Protein AF-A0A517TF29-F1 (afdb_monomer_lite)

Organism: NCBI:txid2528027

Foldseek 3Di:
DPDPLVVVVVDDDDDDDDDDDDDDDDDDDDDDDDDDDDDDDDDDDDDDDDDDDDDDDDDDDDDDDDDDDDDDDDDPDDDDDDDPPDDDPDPDDDLCPVLVVCVVVLVLVVSVVSLVVQCVVPVQALVSLLVSLVSCVSSVVLVSNLVSLVSSCVNPVQDLVSLLSNLVSCVVVVNLVVSLVSLVSSCVRYLALVSLCSNLVSCVVVVVLVSNLVSLVSSCPVVVVPLVSLLSNLVSCLSVVVLVSNLVSLVVSCVVPVPPADLVSLLSNLVSCSVVVVLVSNLVSLVVSCVVPVPDDLSSLLSNLSSCVSVVNLVRSLVSLVVSCVVVVPDPSSVVSPVVSVVVVVVVCVVVVDDDPDDDDDPDDDD

Sequence (367 aa):
MRQILISDLQSAPCVAVCVVIVSIFGGINNTAAQEHHHVTTAPQTRTSAQRAGRSDWSLRSTPAFHTGHQHHAHNPQQRMAEQPQSTTPHTVNDPFLLVERFISEGQRPQAVSQLNMIAKQHAKSAEIQNKCGQFYLSVGANQPGMKSLMRAISLEPSNAQYAADLAGAYVRQGKTDSAIMVLEHAVERCRAPQLYASLGRLHEQSAQWSRAVDAYKWALTTDSDNQRMRLRLAECHYHLQQYDEAVQLYSQVAGEHGDWLSLGEYVRFSDACLRTGELKMAERALNTLAEISPVTIREIEVLRAITAYKRGFDSRAERIATSALSRWEDDKELLQVISLIHGADSELREEEGILPASYQDNFSDKE

pLDDT: mean 72.04, std 28.7, range [22.06, 97.94]

Radius of gyration: 32.09 Å; chains: 1; bounding box: 8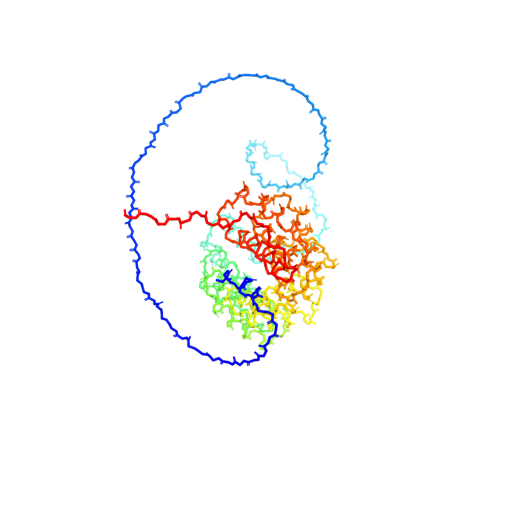7×73×86 Å

Structure (mmCIF, N/CA/C/O backbone):
data_AF-A0A517TF29-F1
#
_entry.id   AF-A0A517TF29-F1
#
loop_
_atom_site.group_PDB
_atom_site.id
_atom_site.type_symbol
_atom_site.label_atom_id
_atom_site.label_alt_id
_atom_site.label_comp_id
_atom_site.label_asym_id
_atom_site.label_entity_id
_atom_site.label_seq_id
_atom_site.pdbx_PDB_ins_code
_atom_site.Cartn_x
_atom_site.Cartn_y
_atom_site.Cartn_z
_atom_site.occupancy
_atom_site.B_iso_or_equiv
_atom_site.auth_seq_id
_atom_site.auth_comp_id
_atom_site.auth_asym_id
_atom_site.auth_atom_id
_atom_site.pdbx_PDB_model_num
ATOM 1 N N . MET A 1 1 ? -6.554 15.599 11.694 1.00 30.91 1 MET A N 1
ATOM 2 C CA . MET A 1 1 ? -7.285 14.323 11.497 1.00 30.91 1 MET A CA 1
ATOM 3 C C . MET A 1 1 ? -7.516 13.505 12.787 1.00 30.91 1 MET A C 1
ATOM 5 O O . MET A 1 1 ? -7.994 12.391 12.667 1.00 30.91 1 MET A O 1
ATOM 9 N N . ARG A 1 2 ? -7.229 13.989 14.014 1.00 28.88 2 ARG A N 1
ATOM 10 C CA . ARG A 1 2 ? -7.324 13.158 15.246 1.00 28.88 2 ARG A CA 1
ATOM 11 C C . ARG A 1 2 ? -8.594 13.346 16.108 1.00 28.88 2 ARG A C 1
ATOM 13 O O . ARG A 1 2 ? -8.721 12.679 17.119 1.00 28.88 2 ARG A O 1
ATOM 20 N N . GLN A 1 3 ? -9.531 14.221 15.736 1.00 29.98 3 GLN A N 1
ATOM 21 C CA . GLN A 1 3 ? -10.518 14.770 16.689 1.00 29.98 3 GLN A CA 1
ATOM 22 C C . GLN A 1 3 ? -11.929 14.134 16.653 1.00 29.98 3 GLN A C 1
ATOM 24 O O . GLN A 1 3 ? -12.811 14.609 17.354 1.00 29.98 3 GLN A O 1
ATOM 29 N N . ILE A 1 4 ? -12.162 13.092 15.840 1.00 38.72 4 ILE A N 1
ATOM 30 C CA . ILE A 1 4 ? -13.531 12.646 15.481 1.00 38.72 4 ILE A CA 1
ATOM 31 C C . ILE A 1 4 ? -14.043 11.441 16.301 1.00 38.72 4 ILE A C 1
ATOM 33 O O . ILE A 1 4 ? -15.230 11.365 16.578 1.00 38.72 4 ILE A O 1
ATOM 37 N N . LEU A 1 5 ? -13.183 10.528 16.782 1.00 45.81 5 LEU A N 1
ATOM 38 C CA . LEU A 1 5 ? -13.652 9.338 17.536 1.00 45.81 5 LEU A CA 1
ATOM 39 C C . LEU A 1 5 ? -14.426 9.654 18.822 1.00 45.81 5 LEU A C 1
ATOM 41 O O . LEU A 1 5 ? -15.126 8.779 19.332 1.00 45.81 5 LEU A O 1
ATOM 45 N N . ILE A 1 6 ? -14.260 10.867 19.354 1.00 42.97 6 ILE A N 1
ATOM 46 C CA . ILE A 1 6 ? -14.853 11.289 20.623 1.00 42.97 6 ILE A CA 1
ATOM 47 C C . ILE A 1 6 ? -15.941 12.361 20.434 1.00 42.97 6 ILE A C 1
ATOM 49 O O . ILE A 1 6 ? -16.791 12.502 21.305 1.00 42.97 6 ILE A O 1
ATOM 53 N N . SER A 1 7 ? -16.028 13.040 19.279 1.00 42.44 7 SER A N 1
ATOM 54 C CA . SER A 1 7 ? -17.255 13.786 18.942 1.00 42.44 7 SER A CA 1
ATOM 55 C C . SER A 1 7 ? -18.432 12.829 18.742 1.00 42.44 7 SER A C 1
ATOM 57 O O . SER A 1 7 ? -19.526 13.081 19.239 1.00 42.44 7 SER A O 1
ATOM 59 N N . ASP A 1 8 ? -18.174 11.672 18.125 1.00 43.97 8 ASP A N 1
ATOM 60 C CA . ASP A 1 8 ? -19.173 10.621 17.892 1.00 43.97 8 ASP A CA 1
ATOM 61 C C . ASP A 1 8 ? -19.602 9.896 19.191 1.00 43.97 8 ASP A C 1
ATOM 63 O O . ASP A 1 8 ? -20.495 9.051 19.164 1.00 43.97 8 ASP A O 1
ATOM 67 N N . LEU A 1 9 ? -18.982 10.205 20.342 1.00 44.00 9 LEU A N 1
ATOM 68 C CA . LEU A 1 9 ? -19.400 9.708 21.661 1.00 44.00 9 LEU A CA 1
ATOM 69 C C . LEU A 1 9 ? -20.535 10.542 22.289 1.00 44.00 9 LEU A C 1
ATOM 71 O O . LEU A 1 9 ? -21.129 10.083 23.258 1.00 44.00 9 LEU A O 1
ATOM 75 N N . GLN A 1 10 ? -20.865 11.721 21.743 1.00 37.03 10 GLN A N 1
ATOM 76 C CA . GLN A 1 10 ? -21.957 12.577 22.240 1.00 37.03 10 GLN A CA 1
ATOM 77 C C . GLN A 1 10 ? -23.277 12.438 21.455 1.00 37.03 10 GLN A C 1
ATOM 79 O O . GLN A 1 10 ? -24.277 13.040 21.835 1.00 37.03 10 GLN A O 1
ATOM 84 N N . SER A 1 11 ? -23.312 11.662 20.366 1.00 33.22 11 SER A N 1
ATOM 85 C CA . SER A 1 11 ? -24.468 11.581 19.459 1.00 33.22 11 SER A CA 1
ATOM 86 C C . SER A 1 11 ? -25.105 10.186 19.411 1.00 33.22 11 SER A C 1
ATOM 88 O O . SER A 1 11 ? -24.825 9.388 18.515 1.00 33.22 11 SER A O 1
ATOM 90 N N . ALA A 1 12 ? -26.013 9.921 20.351 1.00 29.27 12 ALA A N 1
ATOM 91 C CA . ALA A 1 12 ? -27.050 8.893 20.218 1.00 29.27 12 ALA A CA 1
ATOM 92 C C . ALA A 1 12 ? -28.231 9.420 19.351 1.00 29.27 12 ALA A C 1
ATOM 94 O O . ALA A 1 12 ? -28.355 10.631 19.152 1.00 29.27 12 ALA A O 1
ATOM 95 N N . PRO A 1 13 ? -29.064 8.552 18.744 1.00 40.47 13 PRO A N 1
ATOM 96 C CA . PRO A 1 13 ? -29.664 8.863 17.444 1.00 40.47 13 PRO A CA 1
ATOM 97 C C . PRO A 1 13 ? -30.981 9.652 17.512 1.00 40.47 13 PRO A C 1
ATOM 99 O O . PRO A 1 13 ? -32.010 9.107 17.903 1.00 40.47 13 PRO A O 1
ATOM 102 N N . CYS A 1 14 ? -30.985 10.880 16.981 1.00 25.14 14 CYS A N 1
ATOM 103 C CA . CYS A 1 14 ? -32.211 11.625 16.672 1.00 25.14 14 CYS A CA 1
ATOM 104 C C . CYS A 1 14 ? -32.063 12.531 15.431 1.00 25.14 14 CYS A C 1
ATOM 106 O O . CYS A 1 14 ? -31.553 13.638 15.534 1.00 25.14 14 CYS A O 1
ATOM 108 N N . VAL A 1 15 ? -32.625 12.066 14.304 1.00 26.67 15 VAL A N 1
ATOM 109 C CA . VAL A 1 15 ? -33.127 12.843 13.141 1.00 26.67 15 VAL A CA 1
ATOM 110 C C . VAL A 1 15 ? -32.115 13.687 12.326 1.00 26.67 15 VAL A C 1
ATOM 112 O O . VAL A 1 15 ? -31.209 14.337 12.825 1.00 26.67 15 VAL A O 1
ATOM 115 N N . ALA A 1 16 ? -32.289 13.672 11.002 1.00 28.33 16 ALA A N 1
ATOM 116 C CA . ALA A 1 16 ? -31.461 14.396 10.034 1.00 28.33 16 ALA A CA 1
ATOM 117 C C . ALA A 1 16 ? -31.667 15.927 10.043 1.00 28.33 16 ALA A C 1
ATOM 119 O O . ALA A 1 16 ? -32.769 16.384 10.335 1.00 28.33 16 ALA A O 1
ATOM 120 N N . VAL A 1 17 ? -30.661 16.690 9.576 1.00 23.92 17 VAL A N 1
ATOM 121 C CA . VAL A 1 17 ? -30.729 17.658 8.442 1.00 23.92 17 VAL A CA 1
ATOM 122 C C . VAL A 1 17 ? -29.392 18.425 8.286 1.00 23.92 17 VAL A C 1
ATOM 124 O O . VAL A 1 17 ? -28.584 18.512 9.204 1.00 23.92 17 VAL A O 1
ATOM 127 N N . CYS A 1 18 ? -29.125 18.908 7.069 1.00 23.31 18 CYS A N 1
ATOM 128 C CA . CYS A 1 18 ? -27.893 19.559 6.598 1.00 23.31 18 CYS A CA 1
ATOM 129 C C . CYS A 1 18 ? -27.621 20.980 7.164 1.00 23.31 18 CYS A C 1
ATOM 131 O O . CYS A 1 18 ? -28.558 21.645 7.588 1.00 23.31 18 CYS A O 1
ATOM 133 N N . VAL A 1 19 ? -26.382 21.499 6.998 1.00 24.84 19 VAL A N 1
ATOM 134 C CA . VAL A 1 19 ? -26.013 22.712 6.192 1.00 24.84 19 VAL A CA 1
ATOM 135 C C . VAL A 1 19 ? -24.655 23.350 6.609 1.00 24.84 19 VAL A C 1
ATOM 137 O O . VAL A 1 19 ? -24.529 23.884 7.698 1.00 24.84 19 VAL A O 1
ATOM 140 N N . VAL A 1 20 ? -23.681 23.307 5.677 1.00 24.25 20 VAL A N 1
ATOM 141 C CA . VAL A 1 20 ? -22.732 24.347 5.155 1.00 24.25 20 VAL A CA 1
ATOM 142 C C . VAL A 1 20 ? -22.013 25.384 6.073 1.00 24.25 20 VAL A C 1
ATOM 144 O O . VAL A 1 20 ? -22.575 25.912 7.019 1.00 24.25 20 VAL A O 1
ATOM 147 N N . ILE A 1 21 ? -20.815 25.799 5.592 1.00 24.36 21 ILE A N 1
ATOM 148 C CA . ILE A 1 21 ? -19.990 27.031 5.813 1.00 24.36 21 ILE A CA 1
ATOM 149 C C . ILE A 1 21 ? -18.651 26.704 6.525 1.00 24.36 21 ILE A C 1
ATOM 151 O O . ILE A 1 21 ? -18.676 26.265 7.663 1.00 24.36 21 ILE A O 1
ATOM 155 N N . VAL A 1 22 ? -17.435 26.725 5.939 1.00 24.42 22 VAL A N 1
ATOM 156 C CA . VAL A 1 22 ? -16.695 27.559 4.940 1.00 24.42 22 VAL A CA 1
ATOM 157 C C . VAL A 1 22 ? -15.756 28.606 5.583 1.00 24.42 22 VAL A C 1
ATOM 159 O O . VAL A 1 22 ? -16.220 29.619 6.092 1.00 24.42 22 VAL A O 1
ATOM 162 N N . SER A 1 23 ? -14.437 28.393 5.392 1.00 23.78 23 SER A N 1
ATOM 163 C CA . SER A 1 23 ? -13.298 29.336 5.580 1.00 23.78 23 SER A CA 1
ATOM 164 C C . SER A 1 23 ? -13.023 29.796 7.036 1.00 23.78 23 SER A C 1
ATOM 166 O O . SER A 1 23 ? -13.901 29.742 7.875 1.00 23.78 23 SER A O 1
ATOM 168 N N . ILE A 1 24 ? -11.837 30.223 7.493 1.00 24.48 24 ILE A N 1
ATOM 169 C CA . ILE A 1 24 ? -10.722 31.008 6.932 1.00 24.48 24 ILE A CA 1
ATOM 170 C C . ILE A 1 24 ? -9.461 30.697 7.779 1.00 24.48 24 ILE A C 1
ATOM 172 O O . ILE A 1 24 ? -9.547 30.754 9.000 1.00 24.48 24 ILE A O 1
ATOM 176 N N . PHE A 1 25 ? -8.304 30.425 7.162 1.00 27.53 25 PHE A N 1
ATOM 177 C CA . PHE A 1 25 ? -7.036 31.172 7.342 1.00 27.53 25 PHE A CA 1
ATOM 178 C C . PHE A 1 25 ? -5.870 30.447 6.664 1.00 27.53 25 PHE A C 1
ATOM 180 O O . PHE A 1 25 ? -5.672 29.246 6.822 1.00 27.53 25 PHE A O 1
ATOM 187 N N . GLY A 1 26 ? -5.058 31.210 5.940 1.00 22.06 26 GLY A N 1
ATOM 188 C CA . GLY A 1 26 ? -3.726 30.794 5.524 1.00 22.06 26 GLY A CA 1
ATOM 189 C C . GLY A 1 26 ? -2.728 31.908 5.811 1.00 22.06 26 GLY A C 1
ATOM 190 O O . GLY A 1 26 ? -3.125 33.066 5.935 1.00 22.06 26 GLY A O 1
ATOM 191 N N . GLY A 1 27 ? -1.440 31.563 5.847 1.00 22.70 27 GLY A N 1
ATOM 192 C CA . GLY A 1 27 ? -0.372 32.530 5.599 1.00 22.70 27 GLY A CA 1
ATOM 193 C C . GLY A 1 27 ? 0.759 32.624 6.629 1.00 22.70 27 GLY A C 1
ATOM 194 O O . GLY A 1 27 ? 0.554 33.054 7.754 1.00 22.70 27 GLY A O 1
ATOM 195 N N . ILE A 1 28 ? 1.972 32.414 6.099 1.00 29.72 28 ILE A N 1
ATOM 196 C CA . ILE A 1 28 ? 3.185 33.225 6.340 1.00 29.72 28 ILE A CA 1
ATOM 197 C C . ILE A 1 28 ? 4.159 32.783 7.465 1.00 29.72 28 ILE A C 1
ATOM 199 O O . ILE A 1 28 ? 4.058 33.148 8.626 1.00 29.72 28 ILE A O 1
ATOM 203 N N . ASN A 1 29 ? 5.197 32.084 6.988 1.00 24.95 29 ASN A N 1
ATOM 204 C CA . ASN A 1 29 ? 6.645 32.280 7.194 1.00 24.95 29 ASN A CA 1
ATOM 205 C C . ASN A 1 29 ? 7.342 32.207 8.577 1.00 24.95 29 ASN A C 1
ATOM 207 O O . ASN A 1 29 ? 7.402 33.171 9.323 1.00 24.95 29 ASN A O 1
ATOM 211 N N . ASN A 1 30 ? 8.113 31.122 8.722 1.00 24.39 30 ASN A N 1
ATOM 212 C CA . ASN A 1 30 ? 9.587 31.060 8.587 1.00 24.39 30 ASN A CA 1
ATOM 213 C C . ASN A 1 30 ? 10.560 31.773 9.573 1.00 24.39 30 ASN A C 1
ATOM 215 O O . ASN A 1 30 ? 10.612 32.992 9.685 1.00 24.39 30 ASN A O 1
ATOM 219 N N . THR A 1 31 ? 11.536 30.954 10.001 1.00 26.39 31 THR A N 1
ATOM 220 C CA . THR A 1 31 ? 12.971 31.222 10.291 1.00 26.39 31 THR A CA 1
ATOM 221 C C . THR A 1 31 ? 13.480 31.849 11.605 1.00 26.39 31 THR A C 1
ATOM 223 O O . THR A 1 31 ? 13.168 32.977 11.955 1.00 26.39 31 THR A O 1
ATOM 226 N N . ALA A 1 32 ? 14.485 31.128 12.139 1.00 23.84 32 ALA A N 1
ATOM 227 C CA . ALA A 1 32 ? 15.693 31.564 12.861 1.00 23.84 32 ALA A CA 1
ATOM 228 C C . ALA A 1 32 ? 15.650 31.826 14.384 1.00 23.84 32 ALA A C 1
ATOM 230 O O . ALA A 1 32 ? 15.265 32.896 14.836 1.00 23.84 32 ALA A O 1
ATOM 231 N N . ALA A 1 33 ? 16.268 30.902 15.136 1.00 26.05 33 ALA A N 1
ATOM 232 C CA . ALA A 1 33 ? 17.374 31.204 16.058 1.00 26.05 33 ALA A CA 1
ATOM 233 C C . ALA A 1 33 ? 18.198 29.925 16.342 1.00 26.05 33 ALA A C 1
ATOM 235 O O . ALA A 1 33 ? 17.635 28.876 16.648 1.00 26.05 33 ALA A O 1
ATOM 236 N N . GLN A 1 34 ? 19.527 30.005 16.225 1.00 24.12 34 GLN A N 1
ATOM 237 C CA . GLN A 1 34 ? 20.471 29.053 16.831 1.00 24.12 34 GLN A CA 1
ATOM 238 C C . GLN A 1 34 ? 20.971 29.661 18.142 1.00 24.12 34 GLN A C 1
ATOM 240 O O . GLN A 1 34 ? 21.119 30.878 18.185 1.00 24.12 34 GLN A O 1
ATOM 245 N N . GLU A 1 35 ? 21.390 28.851 19.121 1.00 25.23 35 GLU A N 1
ATOM 246 C CA . GLU A 1 35 ? 22.498 29.275 19.989 1.00 25.23 35 GLU A CA 1
ATOM 247 C C . GLU A 1 35 ? 23.294 28.118 20.615 1.00 25.23 35 GLU A C 1
ATOM 249 O O . GLU A 1 35 ? 22.898 26.952 20.575 1.00 25.23 35 GLU A O 1
ATOM 254 N N . HIS A 1 36 ? 24.486 28.472 21.100 1.00 25.16 36 HIS A N 1
ATOM 255 C CA . HIS A 1 36 ? 25.594 27.621 21.551 1.00 25.16 36 HIS A CA 1
ATOM 256 C C . HIS A 1 36 ? 25.863 27.892 23.052 1.00 25.16 36 HIS A C 1
ATOM 258 O O . HIS A 1 36 ? 25.452 28.925 23.561 1.00 25.16 36 HIS A O 1
ATOM 264 N N . HIS A 1 37 ? 26.567 27.077 23.846 1.00 24.88 37 HIS A N 1
ATOM 265 C CA . HIS A 1 37 ? 27.388 25.872 23.630 1.00 24.88 37 HIS A CA 1
ATOM 266 C C . HIS A 1 37 ? 27.398 25.053 24.951 1.00 24.88 37 HIS A C 1
ATOM 268 O O . HIS A 1 37 ? 26.981 25.576 25.978 1.00 24.88 37 HIS A O 1
ATOM 274 N N . HIS A 1 38 ? 27.946 23.827 24.978 1.00 25.75 38 HIS A N 1
ATOM 275 C CA . HIS A 1 38 ? 29.197 23.514 25.713 1.00 25.75 38 HIS A CA 1
ATOM 276 C C . HIS A 1 38 ? 29.522 22.010 25.775 1.00 25.75 38 HIS A C 1
ATOM 278 O O . HIS A 1 38 ? 28.650 21.156 25.888 1.00 25.75 38 HIS A O 1
ATOM 284 N N . VAL A 1 39 ? 30.823 21.711 25.713 1.00 24.33 39 VAL A N 1
ATOM 285 C CA . VAL A 1 39 ? 31.426 20.381 25.880 1.00 24.33 39 VAL A CA 1
ATOM 286 C C . VAL A 1 39 ? 32.232 20.377 27.178 1.00 24.33 39 VAL A C 1
ATOM 288 O O . VAL A 1 39 ? 33.031 21.288 27.387 1.00 24.33 39 VAL A O 1
ATOM 291 N N . THR A 1 40 ? 32.108 19.323 27.984 1.00 25.11 40 THR A N 1
ATOM 292 C CA . THR A 1 40 ? 33.065 18.984 29.053 1.00 25.11 40 THR A CA 1
ATOM 293 C C . THR A 1 40 ? 33.278 17.471 29.140 1.00 25.11 40 THR A C 1
ATOM 295 O O . THR A 1 40 ? 32.424 16.671 28.763 1.00 25.11 40 THR A O 1
ATOM 298 N N . THR A 1 41 ? 34.483 17.083 29.555 1.00 24.73 41 THR A N 1
ATOM 299 C CA . THR A 1 41 ? 35.074 15.749 29.365 1.00 24.73 41 THR A CA 1
ATOM 300 C C . THR A 1 41 ? 34.959 14.823 30.584 1.00 24.73 41 THR A C 1
ATOM 302 O O . THR A 1 41 ? 34.823 15.282 31.714 1.00 24.73 41 THR A O 1
ATOM 305 N N . ALA A 1 42 ? 35.087 13.511 30.346 1.00 23.92 42 ALA A N 1
ATOM 306 C CA . ALA A 1 42 ? 35.144 12.450 31.366 1.00 23.92 42 ALA A CA 1
ATOM 307 C C . ALA A 1 42 ? 36.412 12.507 32.259 1.00 23.92 42 ALA A C 1
ATOM 309 O O . ALA A 1 42 ? 37.320 13.300 31.994 1.00 23.92 42 ALA A O 1
ATOM 310 N N . PRO A 1 43 ? 36.526 11.621 33.274 1.00 32.34 43 PRO A N 1
ATOM 311 C CA . PRO A 1 43 ? 37.380 10.439 33.057 1.00 32.34 43 PRO A CA 1
ATOM 312 C C . PRO A 1 43 ? 36.868 9.102 33.660 1.00 32.34 43 PRO A C 1
ATOM 314 O O . PRO A 1 43 ? 35.800 9.013 34.253 1.00 32.34 43 PRO A O 1
ATOM 317 N N . GLN A 1 44 ? 37.646 8.035 33.430 1.00 25.73 44 GLN A N 1
ATOM 318 C CA . GLN A 1 44 ? 37.333 6.609 33.654 1.00 25.73 44 GLN A CA 1
ATOM 319 C C . GLN A 1 44 ? 37.737 6.066 35.044 1.00 25.73 44 GLN A C 1
ATOM 321 O O . GLN A 1 44 ? 38.614 6.643 35.679 1.00 25.73 44 GLN A O 1
ATOM 326 N N . THR A 1 45 ? 37.218 4.879 35.423 1.00 24.62 45 THR A N 1
ATOM 327 C CA . THR A 1 45 ? 37.908 3.659 35.972 1.00 24.62 45 THR A CA 1
ATOM 328 C C . THR A 1 45 ? 36.910 2.764 36.752 1.00 24.62 45 THR A C 1
ATOM 330 O O . THR A 1 45 ? 35.911 3.280 37.230 1.00 24.62 45 THR A O 1
ATOM 333 N N . ARG A 1 46 ? 37.079 1.446 36.990 1.00 24.00 46 ARG A N 1
ATOM 334 C CA . ARG A 1 46 ? 37.642 0.291 36.231 1.00 24.00 46 ARG A CA 1
ATOM 335 C C . ARG A 1 46 ? 37.285 -1.007 37.013 1.00 24.00 46 ARG A C 1
ATOM 337 O O . ARG A 1 46 ? 37.421 -0.981 38.229 1.00 24.00 46 ARG A O 1
ATOM 344 N N . THR A 1 47 ? 37.018 -2.143 36.337 1.00 24.73 47 THR A N 1
ATOM 345 C CA . THR A 1 47 ? 37.086 -3.552 36.871 1.00 24.73 47 THR A CA 1
ATOM 346 C C . THR A 1 47 ? 36.124 -3.962 38.025 1.00 24.73 47 THR A C 1
ATOM 348 O O . THR A 1 47 ? 35.711 -3.115 38.796 1.00 24.73 47 THR A O 1
ATOM 351 N N . SER A 1 48 ? 35.691 -5.224 38.238 1.00 24.17 48 SER A N 1
ATOM 352 C CA . SER A 1 48 ? 35.938 -6.547 37.599 1.00 24.17 48 SER A CA 1
ATOM 353 C C . SER A 1 48 ? 34.943 -7.636 38.090 1.00 24.17 48 SER A C 1
ATOM 355 O O . SER A 1 48 ? 34.432 -7.497 39.193 1.00 24.17 48 SER A O 1
ATOM 357 N N . ALA A 1 49 ? 34.857 -8.775 37.364 1.00 24.98 49 ALA A N 1
ATOM 358 C CA . ALA A 1 49 ? 34.507 -10.141 37.848 1.00 24.98 49 ALA A CA 1
ATOM 359 C C . ALA A 1 49 ? 33.046 -10.450 38.305 1.00 24.98 49 ALA A C 1
ATOM 361 O O . ALA A 1 49 ? 32.376 -9.586 38.843 1.00 24.98 49 ALA A O 1
ATOM 362 N N . GLN A 1 50 ? 32.493 -11.679 38.215 1.00 25.38 50 GLN A N 1
ATOM 363 C CA . GLN A 1 50 ? 32.677 -12.853 37.320 1.00 25.38 50 GLN A CA 1
ATOM 364 C C . GLN A 1 50 ? 31.548 -13.894 37.603 1.00 25.38 50 GLN A C 1
ATOM 366 O O . GLN A 1 50 ? 31.043 -13.915 38.720 1.00 25.38 50 GLN A O 1
ATOM 371 N N . ARG A 1 51 ? 31.281 -14.839 36.671 1.00 24.42 51 ARG A N 1
ATOM 372 C CA . ARG A 1 51 ? 30.400 -16.047 36.797 1.00 24.42 51 ARG A CA 1
ATOM 373 C C . ARG A 1 51 ? 28.875 -15.800 36.881 1.00 24.42 51 ARG A C 1
ATOM 375 O O . ARG A 1 51 ? 28.453 -14.762 37.358 1.00 24.42 51 ARG A O 1
ATOM 382 N N . ALA A 1 52 ? 27.987 -16.743 36.535 1.00 24.62 52 ALA A N 1
ATOM 383 C CA . ALA A 1 52 ? 27.995 -17.858 35.563 1.00 24.62 52 ALA A CA 1
ATOM 384 C C . ALA A 1 52 ? 26.569 -18.463 35.505 1.00 24.62 52 ALA A C 1
ATOM 386 O O . ALA A 1 52 ? 25.933 -18.586 36.546 1.00 24.62 52 ALA A O 1
ATOM 387 N N . GLY A 1 53 ? 26.091 -18.917 34.341 1.00 24.64 53 GLY A N 1
ATOM 388 C CA . GLY A 1 53 ? 24.811 -19.639 34.229 1.00 24.64 53 GLY A CA 1
ATOM 389 C C . GLY A 1 53 ? 24.408 -19.858 32.771 1.00 24.64 53 GLY A C 1
ATOM 390 O O . GLY A 1 53 ? 24.312 -18.897 32.019 1.00 24.64 53 GLY A O 1
ATOM 391 N N . ARG A 1 54 ? 24.250 -21.118 32.350 1.00 24.92 54 ARG A N 1
ATOM 392 C CA . ARG A 1 54 ? 24.002 -21.509 30.949 1.00 24.92 54 ARG A CA 1
ATOM 393 C C . ARG A 1 54 ? 22.519 -21.776 30.697 1.00 24.92 54 ARG A C 1
ATOM 395 O O . ARG A 1 54 ? 21.908 -22.460 31.511 1.00 24.92 54 ARG A O 1
ATOM 402 N N . SER A 1 55 ? 22.068 -21.487 29.481 1.00 27.17 55 SER A N 1
ATOM 403 C CA . SER A 1 55 ? 21.453 -22.512 28.624 1.00 27.17 55 SER A CA 1
ATOM 404 C C . SER A 1 55 ? 21.526 -22.093 27.152 1.00 27.17 55 SER A C 1
ATOM 406 O O . SER A 1 55 ? 21.145 -20.985 26.789 1.00 27.17 55 SER A O 1
ATOM 408 N N . ASP A 1 56 ? 22.055 -22.983 26.309 1.00 24.88 56 ASP A N 1
ATOM 409 C CA . ASP A 1 56 ? 21.959 -22.881 24.850 1.00 24.88 56 ASP A CA 1
ATOM 410 C C . ASP A 1 56 ? 20.496 -23.011 24.389 1.00 24.88 56 ASP A C 1
ATOM 412 O O . ASP A 1 56 ? 19.704 -23.666 25.063 1.00 24.88 56 ASP A O 1
ATOM 416 N N . TRP A 1 57 ? 20.179 -22.510 23.190 1.00 26.30 57 TRP A N 1
ATOM 417 C CA . TRP A 1 57 ? 19.703 -23.376 22.098 1.00 26.30 57 TRP A CA 1
ATOM 418 C C . TRP A 1 57 ? 19.940 -22.726 20.720 1.00 26.30 57 TRP A C 1
ATOM 420 O O . TRP A 1 57 ? 19.767 -21.531 20.497 1.00 26.30 57 TRP A O 1
ATOM 430 N N . SER A 1 58 ? 20.393 -23.574 19.806 1.00 26.25 58 SER A N 1
ATOM 431 C CA . SER A 1 58 ? 20.883 -23.354 18.442 1.00 26.25 58 SER A CA 1
ATOM 432 C C . SER A 1 58 ? 19.915 -22.659 17.458 1.00 26.25 58 SER A C 1
ATOM 434 O O . SER A 1 58 ? 18.769 -23.074 17.328 1.00 26.25 58 SER A O 1
ATOM 436 N N . LEU A 1 59 ? 20.396 -21.645 16.720 1.00 25.98 59 LEU A N 1
ATOM 437 C CA . LEU A 1 59 ? 20.792 -21.649 15.283 1.00 25.98 59 LEU A CA 1
ATOM 438 C C . LEU A 1 59 ? 19.688 -21.498 14.209 1.00 25.98 59 LEU A C 1
ATOM 440 O O . LEU A 1 59 ? 18.939 -22.436 13.950 1.00 25.98 59 LEU A O 1
ATOM 444 N N . ARG A 1 60 ? 19.767 -20.385 13.453 1.00 25.31 60 ARG A N 1
ATOM 445 C CA . ARG A 1 60 ? 19.682 -20.253 11.968 1.00 25.31 60 ARG A CA 1
ATOM 446 C C . ARG A 1 60 ? 19.782 -18.757 11.598 1.00 25.31 60 ARG A C 1
ATOM 448 O O . ARG A 1 60 ? 18.858 -17.995 11.825 1.00 25.31 60 ARG A O 1
ATOM 455 N N . SER A 1 61 ? 20.974 -18.245 11.285 1.00 24.98 61 SER A N 1
ATOM 456 C CA . SER A 1 61 ? 21.597 -18.225 9.944 1.00 24.98 61 SER A CA 1
ATOM 457 C C . SER A 1 61 ? 21.082 -17.107 9.018 1.00 24.98 61 SER A C 1
ATOM 459 O O . SER A 1 61 ? 20.270 -17.348 8.127 1.00 24.98 61 SER A O 1
ATOM 461 N N . THR A 1 62 ? 21.641 -15.904 9.174 1.00 26.12 62 THR A N 1
ATOM 462 C CA . THR A 1 62 ? 21.648 -14.840 8.156 1.00 26.12 62 THR A CA 1
ATOM 463 C C . THR A 1 62 ? 23.081 -14.651 7.633 1.00 26.12 62 THR A C 1
ATOM 465 O O . THR A 1 62 ? 23.993 -14.449 8.436 1.00 26.12 62 THR A O 1
ATOM 468 N N . PRO A 1 63 ? 23.336 -14.713 6.313 1.00 27.36 63 PRO A N 1
ATOM 469 C CA . PRO A 1 63 ? 24.634 -14.351 5.757 1.00 27.36 63 PRO A CA 1
ATOM 470 C C . PRO A 1 63 ? 24.664 -12.849 5.450 1.00 27.36 63 PRO A C 1
ATOM 472 O O . PRO A 1 63 ? 24.163 -12.395 4.422 1.00 27.36 63 PRO A O 1
ATOM 475 N N . ALA A 1 64 ? 25.264 -12.067 6.346 1.00 27.05 64 ALA A N 1
ATOM 476 C CA . ALA A 1 64 ? 25.667 -10.703 6.026 1.00 27.05 64 ALA A CA 1
ATOM 477 C C . ALA A 1 64 ? 26.916 -10.722 5.128 1.00 27.05 64 ALA A C 1
ATOM 479 O O . ALA A 1 64 ? 27.841 -11.504 5.353 1.00 27.05 64 ALA A O 1
ATOM 480 N N . PHE A 1 65 ? 26.961 -9.825 4.141 1.00 26.81 65 PHE A N 1
ATOM 481 C CA . PHE A 1 65 ? 28.157 -9.544 3.345 1.00 26.81 65 PHE A CA 1
ATOM 482 C C . PHE A 1 65 ? 29.356 -9.267 4.258 1.00 26.81 65 PHE A C 1
ATOM 484 O O . PHE A 1 65 ? 29.296 -8.325 5.046 1.00 26.81 65 PHE A O 1
ATOM 491 N N . HIS A 1 66 ? 30.458 -10.005 4.103 1.00 27.64 66 HIS A N 1
ATOM 492 C CA . HIS A 1 66 ? 31.775 -9.581 4.581 1.00 27.64 66 HIS A CA 1
ATOM 493 C C . HIS A 1 66 ? 32.836 -9.813 3.504 1.00 27.64 66 HIS A C 1
ATOM 495 O O . HIS A 1 66 ? 33.136 -10.935 3.102 1.00 27.64 66 HIS A O 1
ATOM 501 N N . THR A 1 67 ? 33.406 -8.703 3.048 1.00 30.36 67 THR A N 1
ATOM 502 C CA . THR A 1 67 ? 34.624 -8.635 2.243 1.00 30.36 67 THR A CA 1
ATOM 503 C C . THR A 1 67 ? 35.812 -9.209 3.011 1.00 30.36 67 THR A C 1
ATOM 505 O O . THR A 1 67 ? 36.070 -8.789 4.138 1.00 30.36 67 THR A O 1
ATOM 508 N N . GLY A 1 68 ? 36.579 -10.095 2.376 1.00 24.36 68 GLY A N 1
ATOM 509 C CA . GLY A 1 68 ? 37.810 -10.658 2.931 1.00 24.36 68 GLY A CA 1
ATOM 510 C C . GLY A 1 68 ? 38.931 -10.680 1.898 1.00 24.36 68 GLY A C 1
ATOM 511 O O . GLY A 1 68 ? 39.181 -11.709 1.280 1.00 24.36 68 GLY A O 1
ATOM 512 N N . HIS A 1 69 ? 39.618 -9.551 1.707 1.00 30.19 69 HIS A N 1
ATOM 513 C CA . HIS A 1 69 ? 40.901 -9.552 1.003 1.00 30.19 69 HIS A CA 1
ATOM 514 C C . HIS A 1 69 ? 41.951 -10.263 1.865 1.00 30.19 69 HIS A C 1
ATOM 516 O O . HIS A 1 69 ? 42.295 -9.768 2.937 1.00 30.19 69 HIS A O 1
ATOM 522 N N . GLN A 1 70 ? 42.535 -11.353 1.364 1.00 27.89 70 GLN A N 1
ATOM 523 C CA . GLN A 1 70 ? 43.870 -11.780 1.783 1.00 27.89 70 GLN A CA 1
ATOM 524 C C . GLN A 1 70 ? 44.731 -12.116 0.567 1.00 27.89 70 GLN A C 1
ATOM 526 O O . GLN A 1 70 ? 44.331 -12.855 -0.330 1.00 27.89 70 GLN A O 1
ATOM 531 N N . HIS A 1 71 ? 45.925 -11.529 0.545 1.00 29.41 71 HIS A N 1
ATOM 532 C CA . HIS A 1 71 ? 46.943 -11.794 -0.458 1.00 29.41 71 HIS A CA 1
ATOM 533 C C . HIS A 1 71 ? 47.674 -13.098 -0.133 1.00 29.41 71 HIS A C 1
ATOM 535 O O . HIS A 1 71 ? 48.354 -13.175 0.886 1.00 29.41 71 HIS A O 1
ATOM 541 N N . HIS A 1 72 ? 47.664 -14.051 -1.062 1.00 30.00 72 HIS A N 1
ATOM 542 C CA . HIS A 1 72 ? 48.757 -15.010 -1.202 1.00 30.00 72 HIS A CA 1
ATOM 543 C C . HIS A 1 72 ? 49.193 -15.063 -2.666 1.00 30.00 72 HIS A C 1
ATOM 545 O O . HIS A 1 72 ? 48.372 -15.147 -3.576 1.00 30.00 72 HIS A O 1
ATOM 551 N N . ALA A 1 73 ? 50.501 -14.948 -2.884 1.00 25.00 73 ALA A N 1
ATOM 552 C CA . ALA A 1 73 ? 51.120 -14.906 -4.201 1.00 25.00 73 ALA A CA 1
ATOM 553 C C . ALA A 1 73 ? 51.955 -16.172 -4.453 1.00 25.00 73 ALA A C 1
ATOM 555 O O . ALA A 1 73 ? 52.448 -16.776 -3.505 1.00 25.00 73 ALA A O 1
ATOM 556 N N . HIS A 1 74 ? 52.189 -16.459 -5.739 1.00 27.48 74 HIS A N 1
ATOM 557 C CA . HIS A 1 74 ? 53.037 -17.526 -6.300 1.00 27.48 74 HIS A CA 1
ATOM 558 C C . HIS A 1 74 ? 52.504 -18.968 -6.209 1.00 27.48 74 HIS A C 1
ATOM 560 O O . HIS A 1 74 ? 52.624 -19.624 -5.183 1.00 27.48 74 HIS A O 1
ATOM 566 N N . ASN A 1 75 ? 52.093 -19.523 -7.360 1.00 25.38 75 ASN A N 1
ATOM 567 C CA . ASN A 1 75 ? 53.005 -20.350 -8.172 1.00 25.38 75 ASN A CA 1
ATOM 568 C C . ASN A 1 75 ? 52.459 -20.554 -9.616 1.00 25.38 75 ASN A C 1
ATOM 570 O O . ASN A 1 75 ? 51.372 -21.110 -9.760 1.00 25.38 75 ASN A O 1
ATOM 574 N N . PRO A 1 76 ? 53.151 -20.131 -10.698 1.00 33.16 76 PRO A N 1
ATOM 575 C CA . PRO A 1 76 ? 52.614 -20.178 -12.064 1.00 33.16 76 PRO A CA 1
ATOM 576 C C . PRO A 1 76 ? 53.139 -21.358 -12.914 1.00 33.16 76 PRO A C 1
ATOM 578 O O . PRO A 1 76 ? 53.468 -21.172 -14.085 1.00 33.16 76 PRO A O 1
ATOM 581 N N . GLN A 1 77 ? 53.225 -22.576 -12.365 1.00 31.27 77 GLN A N 1
ATOM 582 C CA . GLN A 1 77 ? 53.583 -23.780 -13.138 1.00 31.27 77 GLN A CA 1
ATOM 583 C C . GLN A 1 77 ? 52.792 -25.030 -12.723 1.00 31.27 77 GLN A C 1
ATOM 585 O O . GLN A 1 77 ? 53.312 -25.910 -12.047 1.00 31.27 77 GLN A O 1
ATOM 590 N N . GLN A 1 78 ? 51.555 -25.146 -13.211 1.00 33.78 78 GLN A N 1
ATOM 591 C CA . GLN A 1 78 ? 50.915 -26.439 -13.486 1.00 33.78 78 GLN A CA 1
ATOM 592 C C . GLN A 1 78 ? 49.789 -26.248 -14.514 1.00 33.78 78 GLN A C 1
ATOM 594 O O . GLN A 1 78 ? 48.667 -25.869 -14.193 1.00 33.78 78 GLN A O 1
ATOM 599 N N . ARG A 1 79 ? 50.110 -26.491 -15.790 1.00 37.75 79 ARG A N 1
ATOM 600 C CA . ARG A 1 79 ? 49.114 -26.795 -16.824 1.00 37.75 79 ARG A CA 1
ATOM 601 C C . ARG A 1 79 ? 49.007 -28.311 -16.916 1.00 37.75 79 ARG A C 1
ATOM 603 O O . ARG A 1 79 ? 49.990 -28.927 -17.313 1.00 37.75 79 ARG A O 1
ATOM 610 N N . MET A 1 80 ? 47.827 -28.883 -16.703 1.00 27.02 80 MET A N 1
ATOM 611 C CA . MET A 1 80 ? 47.364 -29.990 -17.543 1.00 27.02 80 MET A CA 1
ATOM 612 C C . MET A 1 80 ? 45.844 -30.136 -17.491 1.00 27.02 80 MET A C 1
ATOM 614 O O . MET A 1 80 ? 45.201 -29.733 -16.530 1.00 27.02 80 MET A O 1
ATOM 618 N N . ALA A 1 81 ? 45.293 -30.601 -18.606 1.00 36.09 81 ALA A N 1
ATOM 619 C CA . ALA A 1 81 ? 43.883 -30.523 -18.943 1.00 36.09 81 ALA A CA 1
ATOM 620 C C . ALA A 1 81 ? 42.969 -31.392 -18.066 1.00 36.09 81 ALA A C 1
ATOM 622 O O . ALA A 1 81 ? 43.150 -32.603 -18.003 1.00 36.09 81 ALA A O 1
ATOM 623 N N . GLU A 1 82 ? 41.885 -30.788 -17.581 1.00 32.84 82 GLU A N 1
ATOM 624 C CA . GLU A 1 82 ? 40.606 -31.472 -17.391 1.00 32.84 82 GLU A CA 1
ATOM 625 C C . GLU A 1 82 ? 39.550 -30.747 -18.238 1.00 32.84 82 GLU A C 1
ATOM 627 O O . GLU A 1 82 ? 39.481 -29.515 -18.257 1.00 32.84 82 GLU A O 1
ATOM 632 N N . GLN A 1 83 ? 38.777 -31.504 -19.020 1.00 29.69 83 GLN A N 1
ATOM 633 C CA . GLN A 1 83 ? 37.718 -30.954 -19.867 1.00 29.69 83 GLN A CA 1
ATOM 634 C C . GLN A 1 83 ? 36.445 -30.727 -19.038 1.00 29.69 83 GLN A C 1
ATOM 636 O O . GLN A 1 83 ? 36.007 -31.661 -18.367 1.00 29.69 83 GLN A O 1
ATOM 641 N N . PRO A 1 84 ? 35.761 -29.575 -19.154 1.00 33.28 84 PRO A N 1
ATOM 642 C CA . PRO A 1 84 ? 34.393 -29.457 -18.671 1.00 33.28 84 PRO A CA 1
ATOM 643 C C . PRO A 1 84 ? 33.441 -30.133 -19.670 1.00 33.28 84 PRO A C 1
ATOM 645 O O . PRO A 1 84 ? 33.032 -29.534 -20.667 1.00 33.28 84 PRO A O 1
ATOM 648 N N . GLN A 1 85 ? 33.081 -31.393 -19.415 1.00 28.09 85 GLN A N 1
ATOM 649 C CA . GLN A 1 85 ? 31.982 -32.036 -20.135 1.00 28.09 85 GLN A CA 1
ATOM 650 C C . GLN A 1 85 ? 30.623 -31.515 -19.639 1.00 28.09 85 GLN A C 1
ATOM 652 O O . GLN A 1 85 ? 30.252 -31.679 -18.481 1.00 28.09 85 GLN A O 1
ATOM 657 N N . SER A 1 86 ? 29.870 -30.935 -20.576 1.00 34.28 86 SER A N 1
ATOM 658 C CA . SER A 1 86 ? 28.400 -30.898 -20.623 1.00 34.28 86 SER A CA 1
ATOM 659 C C . SER A 1 86 ? 27.616 -30.468 -19.368 1.00 34.28 86 SER A C 1
ATOM 661 O O . SER A 1 86 ? 26.994 -31.298 -18.708 1.00 34.28 86 SER A O 1
ATOM 663 N N . THR A 1 87 ? 27.432 -29.155 -19.199 1.00 34.12 87 THR A N 1
ATOM 664 C CA . THR A 1 87 ? 26.158 -28.583 -18.718 1.00 34.12 87 THR A CA 1
ATOM 665 C C . THR A 1 87 ? 25.753 -27.366 -19.570 1.00 34.12 87 THR A C 1
ATOM 667 O O . THR A 1 87 ? 26.444 -26.357 -19.609 1.00 34.12 87 THR A O 1
ATOM 670 N N . THR A 1 88 ? 24.637 -27.502 -20.302 1.00 32.59 88 THR A N 1
ATOM 671 C CA . THR A 1 88 ? 23.800 -26.447 -20.937 1.00 32.59 88 THR A CA 1
ATOM 672 C C . THR A 1 88 ? 24.479 -25.180 -21.523 1.00 32.59 88 THR A C 1
ATOM 674 O O . THR A 1 88 ? 24.782 -24.242 -20.781 1.00 32.59 88 THR A O 1
ATOM 677 N N . PRO A 1 89 ? 24.600 -25.044 -22.861 1.00 38.06 89 PRO A N 1
ATOM 678 C CA . PRO A 1 89 ? 25.183 -23.859 -23.498 1.00 38.06 89 PRO A CA 1
ATOM 679 C C . PRO A 1 89 ? 24.180 -22.693 -23.645 1.00 38.06 89 PRO A C 1
ATOM 681 O O . PRO A 1 89 ? 23.552 -22.534 -24.690 1.00 38.06 89 PRO A O 1
ATOM 684 N N . HIS A 1 90 ? 24.075 -21.827 -22.629 1.00 42.84 90 HIS A N 1
ATOM 685 C CA . HIS A 1 90 ? 23.300 -20.569 -22.712 1.00 42.84 90 HIS A CA 1
ATOM 686 C C . HIS A 1 90 ? 24.068 -19.290 -22.314 1.00 42.84 90 HIS A C 1
ATOM 688 O O . HIS A 1 90 ? 23.509 -18.200 -22.365 1.00 42.84 90 HIS A O 1
ATOM 694 N N . THR A 1 91 ? 25.358 -19.378 -21.976 1.00 45.75 91 THR A N 1
ATOM 695 C CA . THR A 1 91 ? 26.122 -18.301 -21.304 1.00 45.75 91 THR A CA 1
ATOM 696 C C . THR A 1 91 ? 27.200 -17.606 -22.154 1.00 45.75 91 THR A C 1
ATOM 698 O O . THR A 1 91 ? 28.063 -16.928 -21.608 1.00 45.75 91 THR A O 1
ATOM 701 N N . VAL A 1 92 ? 27.181 -17.745 -23.487 1.00 46.06 92 VAL A N 1
ATOM 702 C CA . VAL A 1 92 ? 28.293 -17.280 -24.357 1.00 46.06 92 VAL A CA 1
ATOM 703 C C . VAL A 1 92 ? 27.994 -15.978 -25.124 1.00 46.06 92 VAL A C 1
ATOM 705 O O . VAL A 1 92 ? 28.898 -15.426 -25.741 1.00 46.06 92 VAL A O 1
ATOM 708 N N . ASN A 1 93 ? 26.759 -15.458 -25.109 1.00 65.75 93 ASN A N 1
ATOM 709 C CA . ASN A 1 93 ? 26.399 -14.312 -25.963 1.00 65.75 93 ASN A CA 1
ATOM 710 C C . ASN A 1 93 ? 25.359 -13.344 -25.358 1.00 65.75 93 ASN A C 1
ATOM 712 O O . ASN A 1 93 ? 24.512 -12.820 -26.080 1.00 65.75 93 ASN A O 1
ATOM 716 N N . ASP A 1 94 ? 25.410 -13.103 -24.043 1.00 81.44 94 ASP A N 1
ATOM 717 C CA . ASP A 1 94 ? 24.666 -11.986 -23.443 1.00 81.44 94 ASP A CA 1
ATOM 718 C C . ASP A 1 94 ? 25.389 -10.656 -23.757 1.00 81.44 94 ASP A C 1
ATOM 720 O O . ASP A 1 94 ? 26.521 -10.459 -23.296 1.00 81.44 94 ASP A O 1
ATOM 724 N N . PRO A 1 95 ? 24.782 -9.724 -24.522 1.00 83.50 95 PRO A N 1
ATOM 725 C CA . PRO A 1 95 ? 25.412 -8.444 -24.839 1.00 83.50 95 PRO A CA 1
ATOM 726 C C . PRO A 1 95 ? 25.649 -7.558 -23.602 1.00 83.50 95 PRO A C 1
ATOM 728 O O . PRO A 1 95 ? 26.486 -6.652 -23.658 1.00 83.50 95 PRO A O 1
ATOM 731 N N . PHE A 1 96 ? 24.946 -7.800 -22.491 1.00 91.69 96 PHE A N 1
ATOM 732 C CA . PHE A 1 96 ? 25.013 -6.990 -21.275 1.00 91.69 96 PHE A CA 1
ATOM 733 C C . PHE A 1 96 ? 26.128 -7.391 -20.305 1.00 91.69 96 PHE A C 1
ATOM 735 O O . PHE A 1 96 ? 26.509 -6.556 -19.488 1.00 91.69 96 PHE A O 1
ATOM 742 N N . LEU A 1 97 ? 26.742 -8.573 -20.434 1.00 90.50 97 LEU A N 1
ATOM 743 C CA . LEU A 1 97 ? 27.802 -9.040 -19.522 1.00 90.50 97 LEU A CA 1
ATOM 744 C C . LEU A 1 97 ? 28.962 -8.029 -19.378 1.00 90.50 97 LEU A C 1
ATOM 746 O O . LEU A 1 97 ? 29.494 -7.797 -18.291 1.00 90.50 97 LEU A O 1
ATOM 750 N N . LEU A 1 98 ? 29.342 -7.376 -20.483 1.00 89.00 98 LEU A N 1
ATOM 751 C CA . LEU A 1 98 ? 30.374 -6.335 -20.477 1.00 89.00 98 LEU A CA 1
ATOM 752 C C . LEU A 1 98 ? 29.890 -5.025 -19.826 1.00 89.00 98 LEU A C 1
ATOM 754 O O . LEU A 1 98 ? 30.682 -4.321 -19.202 1.00 89.00 98 LEU A O 1
ATOM 758 N N . VAL A 1 99 ? 28.598 -4.705 -19.946 1.00 92.25 99 VAL A N 1
ATOM 759 C CA . VAL A 1 99 ? 27.975 -3.550 -19.280 1.00 92.25 99 VAL A CA 1
ATOM 760 C C . VAL A 1 99 ? 27.962 -3.767 -17.770 1.00 92.25 99 VAL A C 1
ATOM 762 O O . VAL A 1 99 ? 28.400 -2.886 -17.038 1.00 92.25 99 VAL A O 1
ATOM 765 N N . GLU A 1 100 ? 27.528 -4.939 -17.305 1.00 92.38 100 GLU A N 1
ATOM 766 C CA . GLU A 1 100 ? 27.515 -5.309 -15.885 1.00 92.38 100 GLU A CA 1
ATOM 767 C C . GLU A 1 100 ? 28.909 -5.214 -15.264 1.00 92.38 100 GLU A C 1
ATOM 769 O O . GLU A 1 100 ? 29.070 -4.607 -14.203 1.00 92.38 100 GLU A O 1
ATOM 774 N N . ARG A 1 101 ? 29.937 -5.718 -15.964 1.00 92.94 101 ARG A N 1
ATOM 775 C CA . ARG A 1 101 ? 31.330 -5.579 -15.528 1.00 92.94 101 ARG A CA 1
ATOM 776 C C . ARG A 1 101 ? 31.762 -4.113 -15.427 1.00 92.94 101 ARG A C 1
ATOM 778 O O . ARG A 1 101 ? 32.324 -3.709 -14.417 1.00 92.94 101 ARG A O 1
ATOM 785 N N . PHE A 1 102 ? 31.471 -3.283 -16.430 1.00 92.19 102 PHE A N 1
ATOM 786 C CA . PHE A 1 102 ? 31.796 -1.855 -16.348 1.00 92.19 102 PHE A CA 1
ATOM 787 C C . PHE A 1 102 ? 31.013 -1.121 -15.248 1.00 92.19 102 PHE A C 1
ATOM 789 O O . PHE A 1 102 ? 31.520 -0.150 -14.690 1.00 92.19 102 PHE A O 1
ATOM 796 N N . ILE A 1 103 ? 29.805 -1.572 -14.898 1.00 92.25 103 ILE A N 1
ATOM 797 C CA . ILE A 1 103 ? 29.041 -1.035 -13.765 1.00 92.25 103 ILE A CA 1
ATOM 798 C C . ILE A 1 103 ? 29.705 -1.412 -12.436 1.00 92.25 103 ILE A C 1
ATOM 800 O O . ILE A 1 103 ? 29.885 -0.530 -11.594 1.00 92.25 103 ILE A O 1
ATOM 804 N N . SER A 1 104 ? 30.110 -2.674 -12.253 1.00 92.88 104 SER A N 1
ATOM 805 C CA . SER A 1 104 ? 30.773 -3.130 -11.022 1.00 92.88 104 SER A CA 1
ATOM 806 C C . SER A 1 104 ? 32.166 -2.516 -10.832 1.00 92.88 104 SER A C 1
ATOM 808 O O . SER A 1 104 ? 32.538 -2.179 -9.712 1.00 92.88 104 SER A O 1
ATOM 810 N N . GLU A 1 105 ? 32.894 -2.268 -11.924 1.00 92.94 105 GLU A N 1
ATOM 811 C CA . GLU A 1 105 ? 34.176 -1.547 -11.939 1.00 92.94 105 GLU A CA 1
ATOM 812 C C . GLU A 1 105 ? 34.023 -0.012 -11.806 1.00 92.94 105 GLU A C 1
ATOM 814 O O . GLU A 1 105 ? 35.017 0.714 -11.821 1.00 92.94 105 GLU A O 1
ATOM 819 N N . GLY A 1 106 ? 32.796 0.521 -11.716 1.00 91.12 106 GLY A N 1
ATOM 820 C CA . GLY A 1 106 ? 32.523 1.964 -11.626 1.00 91.12 106 GLY A CA 1
ATOM 821 C C . GLY A 1 106 ? 32.773 2.758 -12.921 1.00 91.12 106 GLY A C 1
ATOM 822 O O . GLY A 1 106 ? 32.632 3.984 -12.938 1.00 91.12 106 GLY A O 1
ATOM 823 N N . GLN A 1 107 ? 33.091 2.080 -14.025 1.00 93.31 107 GLN A N 1
ATOM 824 C CA . GLN A 1 107 ? 33.428 2.622 -15.347 1.00 93.31 107 GLN A CA 1
ATOM 825 C C . GLN A 1 107 ? 32.184 3.101 -16.124 1.00 93.31 107 GLN A C 1
ATOM 827 O O . GLN A 1 107 ? 31.898 2.680 -17.250 1.00 93.31 107 GLN A O 1
ATOM 832 N N . ARG A 1 108 ? 31.440 4.044 -15.530 1.00 92.25 108 ARG A N 1
ATOM 833 C CA . ARG A 1 108 ? 30.192 4.609 -16.079 1.00 92.25 108 ARG A CA 1
ATOM 834 C C . ARG A 1 108 ? 30.284 5.048 -17.556 1.00 92.25 108 ARG A C 1
ATOM 836 O O . ARG A 1 108 ? 29.361 4.718 -18.302 1.00 92.25 108 ARG A O 1
ATOM 843 N N . PRO A 1 109 ? 31.347 5.734 -18.036 1.00 93.81 109 PRO A N 1
ATOM 844 C CA . PRO A 1 109 ? 31.423 6.156 -19.439 1.00 93.81 109 PRO A CA 1
ATOM 845 C C . PRO A 1 109 ? 31.520 4.978 -20.420 1.00 93.81 109 PRO A C 1
ATOM 847 O O . PRO A 1 109 ? 30.900 5.008 -21.483 1.00 93.81 109 PRO A O 1
ATOM 850 N N . GLN A 1 110 ? 32.255 3.922 -20.058 1.00 92.38 110 GLN A N 1
ATOM 851 C CA . GLN A 1 110 ? 32.412 2.723 -20.889 1.00 92.38 110 GLN A CA 1
ATOM 852 C C . GLN A 1 110 ? 31.124 1.891 -20.903 1.00 92.38 110 GLN A C 1
ATOM 854 O O . GLN A 1 110 ? 30.704 1.459 -21.977 1.00 92.38 110 GLN A O 1
ATOM 859 N N . ALA A 1 111 ? 30.432 1.776 -19.762 1.00 92.94 111 ALA A N 1
ATOM 860 C CA . ALA A 1 111 ? 29.095 1.183 -19.691 1.00 92.94 111 ALA A CA 1
ATOM 861 C C . ALA A 1 111 ? 28.098 1.902 -20.625 1.00 92.94 111 ALA A C 1
ATOM 863 O O . ALA A 1 111 ? 27.431 1.256 -21.430 1.00 92.94 111 ALA A O 1
ATOM 864 N N . VAL A 1 112 ? 28.044 3.242 -20.590 1.00 94.25 112 VAL A N 1
ATOM 865 C CA . VAL A 1 112 ? 27.183 4.046 -21.484 1.00 94.25 112 VAL A CA 1
ATOM 866 C C . VAL A 1 112 ? 27.573 3.884 -22.956 1.00 94.25 112 VAL A C 1
ATOM 868 O O . VAL A 1 112 ? 26.693 3.780 -23.809 1.00 94.25 112 VAL A O 1
ATOM 871 N N . SER A 1 113 ? 28.868 3.832 -23.280 1.00 93.75 113 SER A N 1
ATOM 872 C CA . SER A 1 113 ? 29.339 3.598 -24.654 1.00 93.75 113 SER A CA 1
ATOM 873 C C . SER A 1 113 ? 28.876 2.239 -25.195 1.00 93.75 113 SER A C 1
ATOM 875 O O . SER A 1 113 ? 28.300 2.163 -26.282 1.00 93.75 113 SER A O 1
ATOM 877 N N . GLN A 1 114 ? 29.030 1.178 -24.398 1.00 93.31 114 GLN A N 1
ATOM 878 C CA . GLN A 1 114 ? 28.601 -0.169 -24.771 1.00 93.31 114 GLN A CA 1
ATOM 879 C C . GLN A 1 114 ? 27.071 -0.264 -24.895 1.00 93.31 114 GLN A C 1
ATOM 881 O O . GLN A 1 114 ? 26.564 -0.805 -25.878 1.00 93.31 114 GLN A O 1
ATOM 886 N N . LEU A 1 115 ? 26.315 0.346 -23.976 1.00 94.31 115 LEU A N 1
ATOM 887 C CA . LEU A 1 115 ? 24.855 0.444 -24.080 1.00 94.31 115 LEU A CA 1
ATOM 888 C C . LEU A 1 115 ? 24.405 1.186 -25.349 1.00 94.31 115 LEU A C 1
ATOM 890 O O . LEU A 1 115 ? 23.438 0.767 -25.986 1.00 94.31 115 LEU A O 1
ATOM 894 N N . ASN A 1 116 ? 25.120 2.238 -25.769 1.00 94.12 116 ASN A N 1
ATOM 895 C CA . ASN A 1 116 ? 24.833 2.950 -27.020 1.00 94.12 116 ASN A CA 1
ATOM 896 C C . ASN A 1 116 ? 25.034 2.059 -28.256 1.00 94.12 116 ASN A C 1
ATOM 898 O O . ASN A 1 116 ? 24.318 2.227 -29.245 1.00 94.12 116 ASN A O 1
ATOM 902 N N . MET A 1 117 ? 25.991 1.125 -28.227 1.00 93.94 117 MET A N 1
ATOM 903 C CA . MET A 1 117 ? 26.180 0.139 -29.296 1.00 93.94 117 MET A CA 1
ATOM 904 C C . MET A 1 117 ? 25.044 -0.889 -29.313 1.00 93.94 117 MET A C 1
ATOM 906 O O . MET A 1 117 ? 24.397 -1.051 -30.349 1.00 93.94 117 MET A O 1
ATOM 910 N N . ILE A 1 118 ? 24.744 -1.505 -28.165 1.00 93.31 118 ILE A N 1
ATOM 911 C CA . ILE A 1 118 ? 23.686 -2.521 -28.022 1.00 93.31 118 ILE A CA 1
ATOM 912 C C . ILE A 1 118 ? 22.327 -1.939 -28.440 1.00 93.31 118 ILE A C 1
ATOM 914 O O . ILE A 1 118 ? 21.633 -2.509 -29.283 1.00 93.31 118 ILE A O 1
ATOM 918 N N . ALA A 1 119 ? 21.974 -0.752 -27.939 1.00 92.50 119 ALA A N 1
ATOM 919 C CA . ALA A 1 119 ? 20.707 -0.095 -28.252 1.00 92.50 119 ALA A CA 1
ATOM 920 C C . ALA A 1 119 ? 20.565 0.276 -29.743 1.00 92.50 119 ALA A C 1
ATOM 922 O O . ALA A 1 119 ? 19.443 0.318 -30.251 1.00 92.50 119 ALA A O 1
ATOM 923 N N . LYS A 1 120 ? 21.673 0.524 -30.460 1.00 92.75 120 LYS A N 1
ATOM 924 C CA . LYS A 1 120 ? 21.668 0.752 -31.918 1.00 92.75 120 LYS A CA 1
ATOM 925 C C . LYS A 1 120 ? 21.537 -0.553 -32.702 1.00 92.75 120 LYS A C 1
ATOM 927 O O . LYS A 1 120 ? 20.715 -0.622 -33.611 1.00 92.75 120 LYS A O 1
ATOM 932 N N . GLN A 1 121 ? 22.314 -1.577 -32.349 1.00 92.56 121 GLN A N 1
ATOM 933 C CA . GLN A 1 121 ? 22.279 -2.891 -33.007 1.00 92.56 121 GLN A CA 1
ATOM 934 C C . GLN A 1 121 ? 20.907 -3.563 -32.848 1.00 92.56 121 GLN A C 1
ATOM 936 O O . GLN A 1 121 ? 20.370 -4.123 -33.801 1.00 92.56 121 GLN A O 1
ATOM 941 N N . HIS A 1 122 ? 20.288 -3.417 -31.676 1.00 90.00 122 HIS A N 1
ATOM 942 C CA . HIS A 1 122 ? 19.008 -4.031 -31.327 1.00 90.00 122 HIS A CA 1
ATOM 943 C C . HIS A 1 122 ? 17.855 -3.010 -31.260 1.00 90.00 122 HIS A C 1
ATOM 945 O O . HIS A 1 122 ? 16.947 -3.122 -30.437 1.00 90.00 122 HIS A O 1
ATOM 951 N N . ALA A 1 123 ? 17.840 -2.019 -32.161 1.00 90.00 123 ALA A N 1
ATOM 952 C CA . ALA A 1 123 ? 16.837 -0.937 -32.225 1.00 90.00 123 ALA A CA 1
ATOM 953 C C . ALA A 1 123 ? 15.366 -1.381 -32.453 1.00 90.00 123 ALA A C 1
ATOM 955 O O . ALA A 1 123 ? 14.449 -0.548 -32.407 1.00 90.00 123 ALA A O 1
ATOM 956 N N . LYS A 1 124 ? 15.145 -2.674 -32.734 1.00 92.69 124 LYS A N 1
ATOM 957 C CA . LYS A 1 124 ? 13.835 -3.309 -32.977 1.00 92.69 124 LYS A CA 1
ATOM 958 C C . LYS A 1 124 ? 13.430 -4.367 -31.935 1.00 92.69 124 LYS A C 1
ATOM 960 O O . LYS A 1 124 ? 12.305 -4.839 -32.008 1.00 92.69 124 LYS A O 1
ATOM 965 N N . SER A 1 125 ? 14.302 -4.750 -30.997 1.00 94.38 125 SER A N 1
ATOM 966 C CA . SER A 1 125 ? 13.953 -5.705 -29.930 1.00 94.38 125 SER A CA 1
ATOM 967 C C . SER A 1 125 ? 13.445 -4.936 -28.714 1.00 94.38 125 SER A C 1
ATOM 969 O O . SER A 1 125 ? 14.205 -4.170 -28.124 1.00 94.38 125 SER A O 1
ATOM 971 N N . ALA A 1 126 ? 12.175 -5.114 -28.343 1.00 94.25 126 ALA A N 1
ATOM 972 C CA . ALA A 1 126 ? 11.603 -4.406 -27.200 1.00 94.25 126 ALA A CA 1
ATOM 973 C C . ALA A 1 126 ? 12.299 -4.804 -25.888 1.00 94.25 126 ALA A C 1
ATOM 975 O O . ALA A 1 126 ? 12.695 -3.931 -25.122 1.00 94.25 126 ALA A O 1
ATOM 976 N N . GLU A 1 127 ? 12.549 -6.101 -25.693 1.00 94.50 127 GLU A N 1
ATOM 977 C CA . GLU A 1 127 ? 13.247 -6.647 -24.524 1.00 94.50 127 GLU A CA 1
ATOM 978 C C . GLU A 1 127 ? 14.643 -6.030 -24.333 1.00 94.50 127 GLU A C 1
ATOM 980 O O . GLU A 1 127 ? 14.979 -5.560 -23.244 1.00 94.50 127 GLU A O 1
ATOM 985 N N . ILE A 1 128 ? 15.453 -5.967 -25.399 1.00 94.06 128 ILE A N 1
ATOM 986 C CA . ILE A 1 128 ? 16.810 -5.406 -25.323 1.00 94.06 128 ILE A CA 1
ATOM 987 C C . ILE A 1 128 ? 16.754 -3.889 -25.103 1.00 94.06 128 ILE A C 1
ATOM 989 O O . ILE A 1 128 ? 17.543 -3.366 -24.320 1.00 94.06 128 ILE A O 1
ATOM 993 N N . GLN A 1 129 ? 15.799 -3.172 -25.710 1.00 95.06 129 GLN A N 1
ATOM 994 C CA . GLN A 1 129 ? 15.587 -1.750 -25.403 1.00 95.06 129 GLN A CA 1
ATOM 995 C C . GLN A 1 129 ? 15.173 -1.536 -23.940 1.00 95.06 129 GLN A C 1
ATOM 997 O O . GLN A 1 129 ? 15.659 -0.600 -23.306 1.00 95.06 129 GLN A O 1
ATOM 1002 N N . ASN A 1 130 ? 14.348 -2.420 -23.375 1.00 96.31 130 ASN A N 1
ATOM 1003 C CA . ASN A 1 130 ? 13.936 -2.343 -21.979 1.00 96.31 130 ASN A CA 1
ATOM 1004 C C . ASN A 1 130 ? 15.129 -2.555 -21.031 1.00 96.31 130 ASN A C 1
ATOM 1006 O O . ASN A 1 130 ? 15.405 -1.706 -20.184 1.00 96.31 130 ASN A O 1
ATOM 1010 N N . LYS A 1 131 ? 15.911 -3.623 -21.253 1.00 95.25 131 LYS A N 1
ATOM 1011 C CA . LYS A 1 131 ? 17.156 -3.911 -20.518 1.00 95.25 131 LYS A CA 1
ATOM 1012 C C . LYS A 1 131 ? 18.170 -2.767 -20.634 1.00 95.25 131 LYS A C 1
ATOM 1014 O O . LYS A 1 131 ? 18.677 -2.296 -19.618 1.00 95.25 131 LYS A O 1
ATOM 1019 N N . CYS A 1 132 ? 18.405 -2.231 -21.838 1.00 94.94 132 CYS A N 1
ATOM 1020 C CA . CYS A 1 132 ? 19.224 -1.027 -22.024 1.00 94.94 132 CYS A CA 1
ATOM 1021 C C . CYS A 1 132 ? 18.703 0.149 -21.185 1.00 94.94 132 CYS A C 1
ATOM 1023 O O . CYS A 1 132 ? 19.493 0.828 -20.532 1.00 94.94 132 CYS A O 1
ATOM 1025 N N . GLY A 1 133 ? 17.387 0.374 -21.174 1.00 95.31 133 GLY A N 1
ATOM 1026 C CA . GLY A 1 133 ? 16.734 1.408 -20.375 1.00 95.31 133 GLY A CA 1
ATOM 1027 C C . GLY A 1 133 ? 17.012 1.280 -18.876 1.00 95.31 133 GLY A C 1
ATOM 1028 O O . GLY A 1 133 ? 17.420 2.256 -18.243 1.00 95.31 133 GLY A O 1
ATOM 1029 N N . GLN A 1 134 ? 16.867 0.071 -18.327 1.00 95.12 134 GLN A N 1
ATOM 1030 C CA . GLN A 1 134 ? 17.184 -0.239 -16.930 1.00 95.12 134 GLN A CA 1
ATOM 1031 C C . GLN A 1 134 ? 18.669 0.025 -16.604 1.00 95.12 134 GLN A C 1
ATOM 1033 O O . GLN A 1 134 ? 18.962 0.735 -15.639 1.00 95.12 134 GLN A O 1
ATOM 1038 N N . PHE A 1 135 ? 19.603 -0.453 -17.436 1.00 94.94 135 PHE A N 1
ATOM 1039 C CA . PHE A 1 135 ? 21.044 -0.252 -17.227 1.00 94.94 135 PHE A CA 1
ATOM 1040 C C . PHE A 1 135 ? 21.494 1.211 -17.368 1.00 94.94 135 PHE A C 1
ATOM 1042 O O . PHE A 1 135 ? 22.339 1.684 -16.607 1.00 94.94 135 PHE A O 1
ATOM 1049 N N . TYR A 1 136 ? 20.922 1.974 -18.303 1.00 95.31 136 TYR A N 1
ATOM 1050 C CA . TYR A 1 136 ? 21.181 3.414 -18.376 1.00 95.31 136 TYR A CA 1
ATOM 1051 C C . TYR A 1 136 ? 20.759 4.119 -17.080 1.00 95.31 136 TYR A C 1
ATOM 1053 O O . TYR A 1 136 ? 21.496 4.969 -16.580 1.00 95.31 136 TYR A O 1
ATOM 1061 N N . LEU A 1 137 ? 19.608 3.750 -16.506 1.00 94.31 137 LEU A N 1
ATOM 1062 C CA . LEU A 1 137 ? 19.122 4.324 -15.249 1.00 94.31 137 LEU A CA 1
ATOM 1063 C C . LEU A 1 137 ? 20.003 3.939 -14.052 1.00 94.31 137 LEU A C 1
ATOM 1065 O O . LEU A 1 137 ? 20.278 4.806 -13.225 1.00 94.31 137 LEU A O 1
ATOM 1069 N N . SER A 1 138 ? 20.510 2.703 -13.967 1.00 92.38 138 SER A N 1
ATOM 1070 C CA . SER A 1 138 ? 21.442 2.313 -12.891 1.00 92.38 138 SER A CA 1
ATOM 1071 C C . SER A 1 138 ? 22.791 3.038 -12.975 1.00 92.38 138 SER A C 1
ATOM 1073 O O . SER A 1 138 ? 23.432 3.275 -11.955 1.00 92.38 138 SER A O 1
ATOM 1075 N N . VAL A 1 139 ? 23.214 3.441 -14.178 1.00 93.12 139 VAL A N 1
ATOM 1076 C CA . VAL A 1 139 ? 24.424 4.254 -14.406 1.00 93.12 139 VAL A CA 1
ATOM 1077 C C . VAL A 1 139 ? 24.176 5.763 -14.194 1.00 93.12 139 VAL A C 1
ATOM 1079 O O . VAL A 1 139 ? 25.124 6.548 -14.154 1.00 93.12 139 VAL A O 1
ATOM 1082 N N . GLY A 1 140 ? 22.919 6.187 -14.020 1.00 91.12 140 GLY A N 1
ATOM 1083 C CA . GLY A 1 140 ? 22.513 7.594 -13.897 1.00 91.12 140 GLY A CA 1
ATOM 1084 C C . GLY A 1 140 ? 22.336 8.324 -15.237 1.00 91.12 140 GLY A C 1
ATOM 1085 O O . GLY A 1 140 ? 22.088 9.531 -15.265 1.00 91.12 140 GLY A O 1
ATOM 1086 N N . ALA A 1 141 ? 22.423 7.613 -16.363 1.00 93.38 141 ALA A N 1
ATOM 1087 C CA . ALA A 1 141 ? 22.180 8.126 -17.709 1.00 93.38 141 ALA A CA 1
ATOM 1088 C C . ALA A 1 141 ? 20.668 8.236 -17.993 1.00 93.38 141 ALA A C 1
ATOM 1090 O O . ALA A 1 141 ? 20.121 7.584 -18.884 1.00 93.38 141 ALA A O 1
ATOM 1091 N N . ASN A 1 142 ? 19.981 9.083 -17.222 1.00 92.44 142 ASN A N 1
ATOM 1092 C CA . ASN A 1 142 ? 18.518 9.138 -17.176 1.00 92.44 142 ASN A CA 1
ATOM 1093 C C . ASN A 1 142 ? 17.868 9.400 -18.545 1.00 92.44 142 ASN A C 1
ATOM 1095 O O . ASN A 1 142 ? 16.924 8.708 -18.911 1.00 92.44 142 ASN A O 1
ATOM 1099 N N . GLN A 1 143 ? 18.376 10.356 -19.331 1.00 93.56 143 GLN A N 1
ATOM 1100 C CA . GLN A 1 143 ? 17.782 10.711 -20.631 1.00 93.56 143 GLN A CA 1
ATOM 1101 C C . GLN A 1 143 ? 17.857 9.559 -21.666 1.00 93.56 143 GLN A C 1
ATOM 1103 O O . GLN A 1 143 ? 16.807 9.186 -22.198 1.00 93.56 143 GLN A O 1
ATOM 1108 N N . PRO A 1 144 ? 19.025 8.924 -21.922 1.00 93.94 144 PRO A N 1
ATOM 1109 C CA . PRO A 1 144 ? 19.093 7.685 -22.704 1.00 93.94 144 PRO A CA 1
ATOM 1110 C C . PRO A 1 144 ? 18.200 6.563 -22.162 1.00 93.94 144 PRO A C 1
ATOM 1112 O O . PRO A 1 144 ? 17.501 5.920 -22.941 1.00 93.94 144 PRO A O 1
ATOM 1115 N N . GLY A 1 145 ? 18.166 6.373 -20.837 1.00 94.50 145 GLY A N 1
ATOM 1116 C CA . GLY A 1 145 ? 17.376 5.320 -20.200 1.00 94.50 145 GLY A CA 1
ATOM 1117 C C . GLY A 1 145 ? 15.881 5.444 -20.466 1.00 94.50 145 GLY A C 1
ATOM 1118 O O . GLY A 1 145 ? 15.268 4.509 -20.982 1.00 94.50 145 GLY A O 1
ATOM 1119 N N . MET A 1 146 ? 15.308 6.624 -20.214 1.00 94.88 146 MET A N 1
ATOM 1120 C CA . MET A 1 146 ? 13.892 6.892 -20.492 1.00 94.88 146 MET A CA 1
ATOM 1121 C C . MET A 1 146 ? 13.566 6.709 -21.979 1.00 94.88 146 MET A C 1
ATOM 1123 O O . MET A 1 146 ? 12.553 6.100 -22.311 1.00 94.88 146 MET A O 1
ATOM 1127 N N . LYS A 1 147 ? 14.447 7.157 -22.887 1.00 95.19 147 LYS A N 1
ATOM 1128 C CA . LYS A 1 147 ? 14.259 6.982 -24.336 1.00 95.19 147 LYS A CA 1
ATOM 1129 C C . LYS A 1 147 ? 14.237 5.506 -24.752 1.00 95.19 147 LYS A C 1
ATOM 1131 O O . LYS A 1 147 ? 13.428 5.134 -25.601 1.00 95.19 147 LYS A O 1
ATOM 1136 N N . SER A 1 148 ? 15.089 4.668 -24.161 1.00 95.38 148 SER A N 1
ATOM 1137 C CA . SER A 1 148 ? 15.114 3.223 -24.418 1.00 95.38 148 SER A CA 1
ATOM 1138 C C . SER A 1 148 ? 13.881 2.504 -23.853 1.00 95.38 148 SER A C 1
ATOM 1140 O O . SER A 1 148 ? 13.276 1.706 -24.566 1.00 95.38 148 SER A O 1
ATOM 1142 N N . LEU A 1 149 ? 13.417 2.857 -22.648 1.00 96.31 149 LEU A N 1
ATOM 1143 C CA . LEU A 1 149 ? 12.161 2.329 -22.089 1.00 96.31 149 LEU A CA 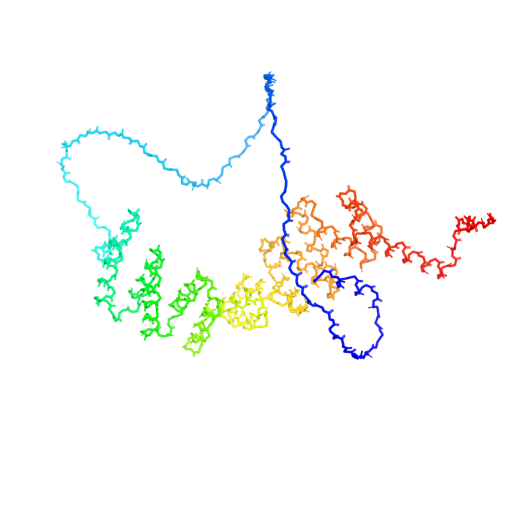1
ATOM 1144 C C . LEU A 1 149 ? 10.934 2.734 -22.929 1.00 96.31 149 LEU A C 1
ATOM 1146 O O . LEU A 1 149 ? 10.123 1.887 -23.299 1.00 96.31 149 LEU A O 1
ATOM 1150 N N . MET A 1 150 ? 10.828 4.007 -23.328 1.00 95.31 150 MET A N 1
ATOM 1151 C CA . MET A 1 150 ? 9.776 4.465 -24.250 1.00 95.31 150 MET A CA 1
ATOM 1152 C C . MET A 1 150 ? 9.837 3.730 -25.597 1.00 95.31 150 MET A C 1
ATOM 1154 O O . MET A 1 150 ? 8.799 3.430 -26.191 1.00 95.31 150 MET A O 1
ATOM 1158 N N . ARG A 1 151 ? 11.044 3.398 -26.082 1.00 95.06 151 ARG A N 1
ATOM 1159 C CA . ARG A 1 151 ? 11.209 2.607 -27.305 1.00 95.06 151 ARG A CA 1
ATOM 1160 C C . ARG A 1 151 ? 10.682 1.183 -27.130 1.00 95.06 151 ARG A C 1
ATOM 1162 O O . ARG A 1 151 ? 9.992 0.722 -28.037 1.00 95.06 151 ARG A O 1
ATOM 1169 N N . ALA A 1 152 ? 10.943 0.529 -25.998 1.00 95.56 152 ALA A N 1
ATOM 1170 C CA . ALA A 1 152 ? 10.408 -0.798 -25.688 1.00 95.56 152 ALA A CA 1
ATOM 1171 C C . ALA A 1 152 ? 8.870 -0.816 -25.712 1.00 95.56 152 ALA A C 1
ATOM 1173 O O . ALA A 1 152 ? 8.283 -1.606 -26.449 1.00 95.56 152 ALA A O 1
ATOM 1174 N N . ILE A 1 153 ? 8.219 0.132 -25.027 1.00 94.69 153 ILE A N 1
ATOM 1175 C CA . ILE A 1 153 ? 6.750 0.274 -25.042 1.00 94.69 153 ILE A CA 1
ATOM 1176 C C . ILE A 1 153 ? 6.225 0.555 -26.459 1.00 94.69 153 ILE A C 1
ATOM 1178 O O . ILE A 1 153 ? 5.191 0.024 -26.846 1.00 94.69 153 ILE A O 1
ATOM 1182 N N . SER A 1 154 ? 6.936 1.343 -27.277 1.00 94.00 154 SER A N 1
ATOM 1183 C CA . SER A 1 154 ? 6.521 1.596 -28.671 1.00 94.00 154 SER A CA 1
ATOM 1184 C C . SER A 1 154 ? 6.613 0.368 -29.589 1.00 94.00 154 SER A C 1
ATOM 1186 O O . SER A 1 154 ? 6.001 0.365 -30.655 1.00 94.00 154 SER A O 1
ATOM 1188 N N . LEU A 1 155 ? 7.411 -0.636 -29.211 1.00 94.50 155 LEU A N 1
ATOM 1189 C CA . LEU A 1 155 ? 7.604 -1.880 -29.960 1.00 94.50 155 LEU A CA 1
ATOM 1190 C C . LEU A 1 155 ? 6.627 -2.970 -29.494 1.00 94.50 155 LEU A C 1
ATOM 1192 O O . LEU A 1 155 ? 6.072 -3.673 -30.332 1.00 94.50 155 LEU A O 1
ATOM 1196 N N . GLU A 1 156 ? 6.371 -3.065 -28.186 1.00 93.69 1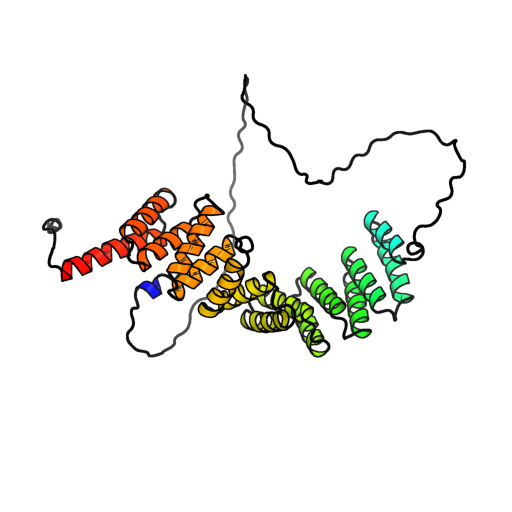56 GLU A N 1
ATOM 1197 C CA . GLU A 1 156 ? 5.402 -3.991 -27.582 1.00 93.69 156 GLU A CA 1
ATOM 1198 C C . GLU A 1 156 ? 4.456 -3.246 -26.614 1.00 93.69 156 GLU A C 1
ATOM 1200 O O . GLU A 1 156 ? 4.631 -3.314 -25.394 1.00 93.69 156 GLU A O 1
ATOM 1205 N N . PRO A 1 157 ? 3.421 -2.540 -27.119 1.00 90.31 157 PRO A N 1
ATOM 1206 C CA . PRO A 1 157 ? 2.534 -1.725 -26.279 1.00 90.31 157 PRO A CA 1
ATOM 1207 C C . PRO A 1 157 ? 1.642 -2.530 -25.324 1.00 90.31 157 PRO A C 1
ATOM 1209 O O . PRO A 1 157 ? 1.044 -1.958 -24.417 1.00 90.31 157 PRO A O 1
ATOM 1212 N N . SER A 1 158 ? 1.521 -3.842 -25.542 1.00 90.12 158 SER A N 1
ATOM 1213 C CA . SER A 1 158 ? 0.770 -4.769 -24.691 1.00 90.12 158 SER A CA 1
ATOM 1214 C C . SER A 1 158 ? 1.598 -5.353 -23.540 1.00 90.12 158 SER A C 1
ATOM 1216 O O . SER A 1 158 ? 1.045 -6.037 -22.678 1.00 90.12 158 SER A O 1
ATOM 1218 N N . ASN A 1 159 ? 2.913 -5.110 -23.499 1.00 92.12 159 ASN A N 1
ATOM 1219 C CA . ASN A 1 159 ? 3.787 -5.690 -22.488 1.00 92.12 159 ASN A CA 1
ATOM 1220 C C . ASN A 1 159 ? 3.748 -4.868 -21.188 1.00 92.12 159 ASN A C 1
ATOM 1222 O O . ASN A 1 159 ? 4.362 -3.804 -21.067 1.00 92.12 159 ASN A O 1
ATOM 1226 N N . ALA A 1 160 ? 3.020 -5.391 -20.200 1.00 91.56 160 ALA A N 1
ATOM 1227 C CA . ALA A 1 160 ? 2.822 -4.762 -18.898 1.00 91.56 160 ALA A CA 1
ATOM 1228 C C . ALA A 1 160 ? 4.135 -4.432 -18.165 1.00 91.56 160 ALA A C 1
ATOM 1230 O O . ALA A 1 160 ? 4.220 -3.400 -17.496 1.00 91.56 160 ALA A O 1
ATOM 1231 N N . GLN A 1 161 ? 5.175 -5.261 -18.311 1.00 93.25 161 GLN A N 1
ATOM 1232 C CA . GLN A 1 161 ? 6.434 -5.050 -17.596 1.00 93.25 161 GLN A CA 1
ATOM 1233 C C . GLN A 1 161 ? 7.138 -3.768 -18.056 1.00 93.25 161 GLN A C 1
ATOM 1235 O O . GLN A 1 161 ? 7.639 -3.018 -17.225 1.00 93.25 161 GLN A O 1
ATOM 1240 N N . TYR A 1 162 ? 7.132 -3.464 -19.357 1.00 95.00 162 TYR A N 1
ATOM 1241 C CA . TYR A 1 162 ? 7.838 -2.290 -19.886 1.00 95.00 162 TYR A CA 1
ATOM 1242 C C . TYR A 1 162 ? 7.179 -0.974 -19.443 1.00 95.00 162 TYR A C 1
ATOM 1244 O O . TYR A 1 162 ? 7.866 0.004 -19.141 1.00 95.00 162 TYR A O 1
ATOM 1252 N N . ALA A 1 163 ? 5.846 -0.955 -19.342 1.00 95.19 163 ALA A N 1
ATOM 1253 C CA . ALA A 1 163 ? 5.115 0.174 -18.773 1.00 95.19 163 ALA A CA 1
ATOM 1254 C C . ALA A 1 163 ? 5.374 0.331 -17.265 1.00 95.19 163 ALA A C 1
ATOM 1256 O O . ALA A 1 163 ? 5.619 1.448 -16.805 1.00 95.19 163 ALA A O 1
ATOM 1257 N N . ALA A 1 164 ? 5.396 -0.771 -16.506 1.00 94.00 164 ALA A N 1
ATOM 1258 C CA . ALA A 1 164 ? 5.747 -0.757 -15.086 1.00 94.00 164 ALA A CA 1
ATOM 1259 C C . ALA A 1 164 ? 7.193 -0.277 -14.840 1.00 94.00 164 ALA A C 1
ATOM 1261 O O . ALA A 1 164 ? 7.432 0.515 -13.926 1.00 94.00 164 ALA A O 1
ATOM 1262 N N . ASP A 1 165 ? 8.144 -0.679 -15.687 1.00 95.00 165 ASP A N 1
ATOM 1263 C CA . ASP A 1 165 ? 9.546 -0.260 -15.612 1.00 95.00 165 ASP A CA 1
ATOM 1264 C C . ASP A 1 165 ? 9.718 1.241 -15.890 1.00 95.00 165 ASP A C 1
ATOM 1266 O O . ASP A 1 165 ? 10.439 1.927 -15.155 1.00 95.00 165 ASP A O 1
ATOM 1270 N N . LEU A 1 166 ? 9.023 1.777 -16.904 1.00 95.62 166 LEU A N 1
ATOM 1271 C CA . LEU A 1 166 ? 9.013 3.213 -17.200 1.00 95.62 166 LEU A CA 1
ATOM 1272 C C . LEU A 1 166 ? 8.336 4.021 -16.086 1.00 95.62 166 LEU A C 1
ATOM 1274 O O . LEU A 1 166 ? 8.871 5.050 -15.670 1.00 95.62 166 LEU A O 1
ATOM 1278 N N . ALA A 1 167 ? 7.208 3.548 -15.554 1.00 95.62 167 ALA A N 1
ATOM 1279 C CA . ALA A 1 167 ? 6.545 4.182 -14.419 1.00 95.62 167 ALA A CA 1
ATOM 1280 C C . ALA A 1 167 ? 7.460 4.197 -13.182 1.00 95.62 167 ALA A C 1
ATOM 1282 O O . ALA A 1 167 ? 7.688 5.250 -12.588 1.00 95.62 167 ALA A O 1
ATOM 1283 N N . GLY A 1 168 ? 8.098 3.070 -12.853 1.00 94.62 168 GLY A N 1
ATOM 1284 C CA . GLY A 1 168 ? 9.093 2.985 -11.781 1.00 94.62 168 GLY A CA 1
ATOM 1285 C C . GLY A 1 168 ? 10.305 3.900 -12.001 1.00 94.62 168 GLY A C 1
ATOM 1286 O O . GLY A 1 168 ? 10.843 4.456 -11.042 1.00 94.62 168 GLY A O 1
ATOM 1287 N N . ALA A 1 169 ? 10.723 4.115 -13.252 1.00 94.94 169 ALA A N 1
ATOM 1288 C CA . ALA A 1 169 ? 11.778 5.065 -13.599 1.00 94.94 169 ALA A CA 1
ATOM 1289 C C . ALA A 1 169 ? 11.366 6.534 -13.396 1.00 94.94 169 ALA A C 1
ATOM 1291 O O . ALA A 1 169 ? 12.200 7.341 -12.976 1.00 94.94 169 ALA A O 1
ATOM 1292 N N . TYR A 1 170 ? 10.099 6.882 -13.647 1.00 95.62 170 TYR A N 1
ATOM 1293 C CA . TYR A 1 170 ? 9.536 8.195 -13.320 1.00 95.62 170 TYR A CA 1
ATOM 1294 C C . TYR A 1 170 ? 9.397 8.400 -11.800 1.00 95.62 170 TYR A C 1
ATOM 1296 O O . TYR A 1 170 ? 9.804 9.449 -11.299 1.00 95.62 170 TYR A O 1
ATOM 1304 N N . VAL A 1 171 ? 8.937 7.392 -11.047 1.00 95.06 171 VAL A N 1
ATOM 1305 C CA . VAL A 1 171 ? 8.852 7.439 -9.570 1.00 95.06 171 VAL A CA 1
ATOM 1306 C C . VAL A 1 171 ? 10.224 7.675 -8.935 1.00 95.06 171 VAL A C 1
ATOM 1308 O O . VAL A 1 171 ? 10.362 8.552 -8.088 1.00 95.06 171 VAL A O 1
ATOM 1311 N N . ARG A 1 172 ? 11.277 6.979 -9.394 1.00 92.06 172 ARG A N 1
ATOM 1312 C CA . ARG A 1 172 ? 12.661 7.210 -8.922 1.00 92.06 172 ARG A CA 1
ATOM 1313 C C . ARG A 1 172 ? 13.197 8.619 -9.222 1.00 92.06 172 ARG A C 1
ATOM 1315 O O . ARG A 1 172 ? 14.182 9.025 -8.617 1.00 92.06 172 ARG A O 1
ATOM 1322 N N . GLN A 1 173 ? 12.565 9.363 -10.131 1.00 91.94 173 GLN A N 1
ATOM 1323 C CA . GLN A 1 173 ? 12.865 10.772 -10.424 1.00 91.94 173 GLN A CA 1
ATOM 1324 C C . GLN A 1 173 ? 11.937 11.756 -9.684 1.00 91.94 173 GLN A C 1
ATOM 1326 O O . GLN A 1 173 ? 11.987 12.949 -9.973 1.00 91.94 173 GLN A O 1
ATOM 1331 N N . GLY A 1 174 ? 11.060 11.281 -8.791 1.00 92.75 174 GLY A N 1
ATOM 1332 C CA . GLY A 1 174 ? 10.047 12.100 -8.113 1.00 92.75 174 GLY A CA 1
ATOM 1333 C C . GLY A 1 174 ? 8.887 12.553 -9.012 1.00 92.75 174 GLY A C 1
ATOM 1334 O O . GLY A 1 174 ? 8.124 13.432 -8.629 1.00 92.75 174 GLY A O 1
ATOM 1335 N N . LYS A 1 175 ? 8.744 11.984 -10.216 1.00 94.50 175 LYS A N 1
ATOM 1336 C CA . LYS A 1 175 ? 7.748 12.388 -11.226 1.00 94.50 175 LYS A CA 1
ATOM 1337 C C . LYS A 1 175 ? 6.518 11.480 -11.185 1.00 94.50 175 LYS A C 1
ATOM 1339 O O . LYS A 1 175 ? 6.210 10.804 -12.168 1.00 94.50 175 LYS A O 1
ATOM 1344 N N . THR A 1 176 ? 5.839 11.436 -10.042 1.00 94.62 176 THR A N 1
ATOM 1345 C CA . THR A 1 176 ? 4.701 10.529 -9.805 1.00 94.62 176 THR A CA 1
ATOM 1346 C C . THR A 1 176 ? 3.581 10.714 -10.832 1.00 94.62 176 THR A C 1
ATOM 1348 O O . THR A 1 176 ? 3.109 9.724 -11.379 1.00 94.62 176 THR A O 1
ATOM 1351 N N . ASP A 1 177 ? 3.239 11.950 -11.207 1.00 95.12 177 ASP A N 1
ATOM 1352 C CA . ASP A 1 177 ? 2.183 12.217 -12.201 1.00 95.12 177 ASP A CA 1
ATOM 1353 C C . ASP A 1 177 ? 2.523 11.650 -13.589 1.00 95.12 177 ASP A C 1
ATOM 1355 O O . ASP A 1 177 ? 1.675 11.075 -14.270 1.00 95.12 177 ASP A O 1
ATOM 1359 N N . SER A 1 178 ? 3.795 11.735 -14.002 1.00 95.50 178 SER A N 1
ATOM 1360 C CA . SER A 1 178 ? 4.259 11.118 -15.253 1.00 95.50 178 SER A CA 1
ATOM 1361 C C . SER A 1 178 ? 4.218 9.590 -15.190 1.00 95.50 178 SER A C 1
ATOM 1363 O O . SER A 1 178 ? 3.942 8.945 -16.198 1.00 95.50 178 SER A O 1
ATOM 1365 N N . ALA A 1 179 ? 4.475 9.004 -14.017 1.00 96.31 179 ALA A N 1
ATOM 1366 C CA . ALA A 1 179 ? 4.360 7.566 -13.806 1.00 96.31 179 ALA A CA 1
ATOM 1367 C C . ALA A 1 179 ? 2.896 7.093 -13.870 1.00 96.31 179 ALA A C 1
ATOM 1369 O O . ALA A 1 179 ? 2.624 6.077 -14.506 1.00 96.31 179 ALA A O 1
ATOM 1370 N N . ILE A 1 180 ? 1.963 7.852 -13.281 1.00 96.44 180 ILE A N 1
ATOM 1371 C CA . ILE A 1 180 ? 0.516 7.602 -13.369 1.00 96.44 180 ILE A CA 1
ATOM 1372 C C . ILE A 1 180 ? 0.065 7.647 -14.833 1.00 96.44 180 ILE A C 1
ATOM 1374 O O . ILE A 1 180 ? -0.469 6.656 -15.319 1.00 96.44 180 ILE A O 1
ATOM 1378 N N . MET A 1 181 ? 0.381 8.718 -15.569 1.00 95.31 181 MET A N 1
ATOM 1379 C CA . MET A 1 181 ? -0.005 8.880 -16.979 1.00 95.31 181 MET A CA 1
ATOM 1380 C C . MET A 1 181 ? 0.518 7.746 -17.887 1.00 95.31 181 MET A C 1
ATOM 1382 O O . MET A 1 181 ? -0.169 7.312 -18.811 1.00 95.31 181 MET A O 1
ATOM 1386 N N . VAL A 1 182 ? 1.727 7.227 -17.624 1.00 94.88 182 VAL A N 1
ATOM 1387 C CA . VAL A 1 182 ? 2.268 6.052 -18.335 1.00 94.88 182 VAL A CA 1
ATOM 1388 C C . VAL A 1 182 ? 1.440 4.797 -18.063 1.00 94.88 182 VAL A C 1
ATOM 1390 O O . VAL A 1 182 ? 1.170 4.041 -18.996 1.00 94.88 182 VAL A O 1
ATOM 1393 N N . LEU A 1 183 ? 1.035 4.562 -16.811 1.00 95.75 183 LEU A N 1
ATOM 1394 C CA . LEU A 1 183 ? 0.228 3.395 -16.452 1.00 95.75 183 LEU A CA 1
ATOM 1395 C C . LEU A 1 183 ? -1.224 3.524 -16.926 1.00 95.75 183 LEU A C 1
ATOM 1397 O O . LEU A 1 183 ? -1.766 2.536 -17.412 1.00 95.75 183 LEU A O 1
ATOM 1401 N N . GLU A 1 184 ? -1.823 4.717 -16.862 1.00 94.31 184 GLU A N 1
ATOM 1402 C CA . GLU A 1 184 ? -3.159 5.007 -17.403 1.00 94.31 184 GLU A CA 1
ATOM 1403 C C . GLU A 1 184 ? -3.209 4.667 -18.907 1.00 94.31 184 GLU A C 1
ATOM 1405 O O . GLU A 1 184 ? -4.043 3.868 -19.335 1.00 94.31 184 GLU A O 1
ATOM 1410 N N . HIS A 1 185 ? -2.234 5.127 -19.701 1.00 92.75 185 HIS A N 1
ATOM 1411 C CA . HIS A 1 185 ? -2.126 4.733 -21.113 1.00 92.75 185 HIS A CA 1
ATOM 1412 C C . HIS A 1 185 ? -1.767 3.254 -21.338 1.00 92.75 185 HIS A C 1
ATOM 1414 O O . HIS A 1 185 ? -2.072 2.694 -22.397 1.00 92.75 185 HIS A O 1
ATOM 1420 N N . ALA A 1 186 ? -1.113 2.589 -20.387 1.00 93.25 186 ALA A N 1
ATOM 1421 C CA . ALA A 1 186 ? -0.824 1.163 -20.503 1.00 93.25 186 ALA A CA 1
ATOM 1422 C C . ALA A 1 186 ? -2.087 0.311 -20.292 1.00 93.25 186 ALA A C 1
ATOM 1424 O O . ALA A 1 186 ? -2.328 -0.606 -21.079 1.00 93.25 186 ALA A O 1
ATOM 1425 N N . VAL A 1 187 ? -2.937 0.640 -19.309 1.00 92.44 187 VAL A N 1
ATOM 1426 C CA . VAL A 1 187 ? -4.175 -0.120 -19.036 1.00 92.44 187 VAL A CA 1
ATOM 1427 C C . VAL A 1 187 ? -5.243 0.029 -20.127 1.00 92.44 187 VAL A C 1
ATOM 1429 O O . VAL A 1 187 ? -6.049 -0.881 -20.315 1.00 92.44 187 VAL A O 1
ATOM 1432 N N . GLU A 1 188 ? -5.206 1.110 -20.917 1.00 90.00 188 GLU A N 1
ATOM 1433 C CA . GLU A 1 188 ? -5.987 1.243 -22.162 1.00 90.00 188 GLU A CA 1
ATOM 1434 C C . GLU A 1 188 ? -5.658 0.147 -23.192 1.00 90.00 188 GLU A C 1
ATOM 1436 O O . GLU A 1 188 ? -6.524 -0.264 -23.964 1.00 90.00 188 GLU A O 1
ATOM 1441 N N . ARG A 1 189 ? -4.396 -0.303 -23.228 1.00 87.56 189 ARG A N 1
ATOM 1442 C CA . ARG A 1 189 ? -3.840 -1.207 -24.253 1.00 87.56 189 ARG A CA 1
ATOM 1443 C C . ARG A 1 189 ? -3.717 -2.646 -23.764 1.00 87.56 189 ARG A C 1
ATOM 1445 O O . ARG A 1 189 ? -3.816 -3.575 -24.561 1.00 87.56 189 ARG A O 1
ATOM 1452 N N . CYS A 1 190 ? -3.497 -2.833 -22.467 1.00 85.75 190 CYS A N 1
ATOM 1453 C CA . CYS A 1 190 ? -3.375 -4.132 -21.825 1.00 85.75 190 CYS A CA 1
ATOM 1454 C C . CYS A 1 190 ? -3.981 -4.079 -20.422 1.00 85.75 190 CYS A C 1
ATOM 1456 O O . CYS A 1 190 ? -3.425 -3.462 -19.517 1.00 85.75 190 CYS A O 1
ATOM 1458 N N . ARG A 1 191 ? -5.105 -4.771 -20.212 1.00 84.94 191 ARG A N 1
ATOM 1459 C CA . ARG A 1 191 ? -5.754 -4.882 -18.895 1.00 84.94 191 ARG A CA 1
ATOM 1460 C 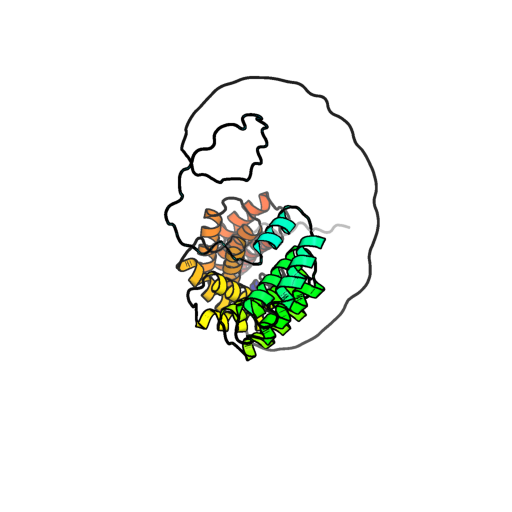C . ARG A 1 191 ? -5.058 -5.923 -18.011 1.00 84.94 191 ARG A C 1
ATOM 1462 O O . ARG A 1 191 ? -5.669 -6.891 -17.575 1.00 84.94 191 ARG A O 1
ATOM 1469 N N . ALA A 1 192 ? -3.761 -5.736 -17.785 1.00 87.62 192 ALA A N 1
ATOM 1470 C CA . ALA A 1 192 ? -2.959 -6.595 -16.925 1.00 87.62 192 ALA A CA 1
ATOM 1471 C C . ALA A 1 192 ? -3.161 -6.221 -15.440 1.00 87.62 192 ALA A C 1
ATOM 1473 O O . ALA A 1 192 ? -2.949 -5.057 -15.082 1.00 87.62 192 ALA A O 1
ATOM 1474 N N . PRO A 1 193 ? -3.497 -7.175 -14.550 1.00 88.75 193 PRO A N 1
ATOM 1475 C CA . PRO A 1 193 ? -3.665 -6.928 -13.112 1.00 88.75 193 PRO A CA 1
ATOM 1476 C C . PRO A 1 193 ? -2.456 -6.255 -12.455 1.00 88.75 193 PRO A C 1
ATOM 1478 O O . PRO A 1 193 ? -2.607 -5.420 -11.566 1.00 88.75 193 PRO A O 1
ATOM 1481 N N . GLN A 1 194 ? -1.248 -6.564 -12.935 1.00 88.75 194 GLN A N 1
ATOM 1482 C CA . GLN A 1 194 ? 0.006 -5.989 -12.451 1.00 88.75 194 GLN A CA 1
ATOM 1483 C C . GLN A 1 194 ? 0.074 -4.473 -12.697 1.00 88.75 194 GLN A C 1
ATOM 1485 O O . GLN A 1 194 ? 0.546 -3.741 -11.830 1.00 88.75 194 GLN A O 1
ATOM 1490 N N . LEU A 1 195 ? -0.445 -3.985 -13.833 1.00 92.25 195 LEU A N 1
ATOM 1491 C CA . LEU A 1 195 ? -0.514 -2.547 -14.121 1.00 92.25 195 LEU A CA 1
ATOM 1492 C C . LEU A 1 195 ? -1.492 -1.845 -13.184 1.00 92.25 195 LEU A C 1
ATOM 1494 O O . LEU A 1 195 ? -1.158 -0.793 -12.646 1.00 92.25 195 LEU A O 1
ATOM 1498 N N . TYR A 1 196 ? -2.656 -2.448 -12.934 1.00 93.94 196 TYR A N 1
ATOM 1499 C CA . TYR A 1 196 ? -3.630 -1.932 -11.973 1.00 93.94 196 TYR A CA 1
ATOM 1500 C C . TYR A 1 196 ? -3.076 -1.919 -10.537 1.00 93.94 196 TYR A C 1
ATOM 1502 O O . TYR A 1 196 ? -3.254 -0.932 -9.829 1.00 93.94 196 TYR A O 1
ATOM 1510 N N . ALA A 1 197 ? -2.316 -2.939 -10.124 1.00 93.06 197 ALA A N 1
ATOM 1511 C CA . ALA A 1 197 ? -1.641 -2.966 -8.823 1.00 93.06 197 ALA A CA 1
ATOM 1512 C C . ALA A 1 197 ? -0.548 -1.885 -8.691 1.00 93.06 197 ALA A C 1
ATOM 1514 O O . ALA A 1 197 ? -0.387 -1.280 -7.625 1.00 93.06 197 ALA A O 1
ATOM 1515 N N . SER A 1 198 ? 0.204 -1.615 -9.765 1.00 93.94 198 SER A N 1
ATOM 1516 C CA . SER A 1 198 ? 1.153 -0.497 -9.821 1.00 93.94 198 SER A CA 1
ATOM 1517 C C . SER A 1 198 ? 0.439 0.855 -9.770 1.00 93.94 198 SER A C 1
ATOM 1519 O O . SER A 1 198 ? 0.837 1.716 -8.992 1.00 93.94 198 SER A O 1
ATOM 1521 N N . LEU A 1 199 ? -0.628 1.031 -10.550 1.00 95.69 199 LEU A N 1
ATOM 1522 C CA . LEU A 1 199 ? -1.400 2.270 -10.662 1.00 95.69 199 LEU A CA 1
ATOM 1523 C C . LEU A 1 199 ? -2.123 2.602 -9.345 1.00 95.69 199 LEU A C 1
ATOM 1525 O O . LEU A 1 199 ? -2.021 3.728 -8.862 1.00 95.69 199 LEU A O 1
ATOM 1529 N N . GLY A 1 200 ? -2.719 1.603 -8.684 1.00 95.94 200 GLY A N 1
ATOM 1530 C CA . GLY A 1 200 ? -3.290 1.740 -7.341 1.00 95.94 200 GLY A CA 1
ATOM 1531 C C . GLY A 1 200 ? -2.266 2.210 -6.309 1.00 95.94 200 GLY A C 1
ATOM 1532 O O . GLY A 1 200 ? -2.552 3.124 -5.542 1.00 95.94 200 GLY A O 1
ATOM 1533 N N . ARG A 1 201 ? -1.028 1.693 -6.367 1.00 95.19 201 ARG A N 1
ATOM 1534 C CA . ARG A 1 201 ? 0.070 2.129 -5.484 1.00 95.19 201 ARG A CA 1
ATOM 1535 C C . ARG A 1 201 ? 0.490 3.578 -5.724 1.00 95.19 201 ARG A C 1
ATOM 1537 O O . ARG A 1 201 ? 0.853 4.263 -4.773 1.00 95.19 201 ARG A O 1
ATOM 1544 N N . LEU A 1 202 ? 0.459 4.060 -6.968 1.00 96.19 202 LEU A N 1
ATOM 1545 C CA . LEU A 1 202 ? 0.769 5.465 -7.257 1.00 96.19 202 LEU A CA 1
ATOM 1546 C C . LEU A 1 202 ? -0.361 6.402 -6.819 1.00 96.19 202 LEU A C 1
ATOM 1548 O O . LEU A 1 202 ? -0.086 7.496 -6.324 1.00 96.19 202 LEU A O 1
ATOM 1552 N N . HIS A 1 203 ? -1.619 5.971 -6.935 1.00 97.12 203 HIS A N 1
ATOM 1553 C CA . HIS A 1 203 ? -2.755 6.706 -6.380 1.00 97.12 203 HIS A CA 1
ATOM 1554 C C . HIS A 1 203 ? -2.732 6.724 -4.842 1.00 97.12 203 HIS A C 1
ATOM 1556 O O . HIS A 1 203 ? -2.922 7.785 -4.259 1.00 97.12 203 HIS A O 1
ATOM 1562 N N . GLU A 1 204 ? -2.396 5.612 -4.181 1.00 95.50 204 GLU A N 1
ATOM 1563 C CA . GLU A 1 204 ? -2.155 5.544 -2.728 1.00 95.50 204 GLU A CA 1
ATOM 1564 C C . GLU A 1 204 ? -1.057 6.541 -2.303 1.00 95.50 204 GLU A C 1
ATOM 1566 O O . GLU A 1 204 ? -1.274 7.386 -1.436 1.00 95.50 204 GLU A O 1
ATOM 1571 N N . GLN A 1 205 ? 0.099 6.528 -2.981 1.00 93.50 205 GLN A N 1
ATOM 1572 C CA . GLN A 1 205 ? 1.220 7.444 -2.710 1.00 93.50 205 GLN A CA 1
ATOM 1573 C C . GLN A 1 205 ? 0.899 8.927 -2.952 1.00 93.50 205 GLN A C 1
ATOM 1575 O O . GLN A 1 205 ? 1.549 9.792 -2.368 1.00 93.50 205 GLN A O 1
ATOM 1580 N N . SER A 1 206 ? -0.082 9.229 -3.804 1.00 94.06 206 SER A N 1
ATOM 1581 C CA . SER A 1 206 ? -0.564 10.590 -4.075 1.00 94.06 206 SER A CA 1
ATOM 1582 C C . SER A 1 206 ? -1.840 10.946 -3.295 1.00 94.06 206 SER A C 1
ATOM 1584 O O . SER A 1 206 ? -2.449 11.978 -3.568 1.00 94.06 206 SER A O 1
ATOM 1586 N N . ALA A 1 207 ? -2.240 10.115 -2.319 1.00 94.81 207 ALA A N 1
ATOM 1587 C CA . ALA A 1 207 ? -3.462 10.249 -1.519 1.00 94.81 207 ALA A CA 1
ATOM 1588 C C . ALA A 1 207 ? -4.768 10.331 -2.346 1.00 94.81 207 ALA A C 1
ATOM 1590 O O . ALA A 1 207 ? -5.792 10.843 -1.891 1.00 94.81 207 ALA A O 1
ATOM 1591 N N . GLN A 1 208 ? -4.759 9.794 -3.568 1.00 96.19 208 GLN A N 1
ATOM 1592 C CA . GLN A 1 208 ? -5.907 9.699 -4.474 1.00 96.19 208 GLN A CA 1
ATOM 1593 C C . GLN A 1 208 ? -6.718 8.428 -4.166 1.00 96.19 208 GLN A C 1
ATOM 1595 O O . GLN A 1 208 ? -6.905 7.562 -5.022 1.00 96.19 208 GLN A O 1
ATOM 1600 N N . TRP A 1 209 ? -7.178 8.303 -2.917 1.00 97.19 209 TRP A N 1
ATOM 1601 C CA . TRP A 1 209 ? -7.708 7.059 -2.340 1.00 97.19 209 TRP A CA 1
ATOM 1602 C C . TRP A 1 209 ? -8.836 6.410 -3.154 1.00 97.19 209 TRP A C 1
ATOM 1604 O O . TRP A 1 209 ? -8.859 5.191 -3.289 1.00 97.19 209 TRP A O 1
ATOM 1614 N N . SER A 1 210 ? -9.735 7.197 -3.754 1.00 97.31 210 SER A N 1
ATOM 1615 C CA . SER A 1 210 ? -10.820 6.681 -4.606 1.00 97.31 210 SER A CA 1
ATOM 1616 C C . SER A 1 210 ? -10.298 5.978 -5.862 1.00 97.31 210 SER A C 1
ATOM 1618 O O . SER A 1 210 ? -10.681 4.844 -6.138 1.00 97.31 210 SER A O 1
ATOM 1620 N N . ARG A 1 211 ? -9.345 6.591 -6.576 1.00 96.38 211 ARG A N 1
ATOM 1621 C CA . ARG A 1 211 ? -8.693 5.962 -7.737 1.00 96.38 211 ARG A CA 1
ATOM 1622 C C . ARG A 1 211 ? -7.859 4.744 -7.334 1.00 96.38 211 ARG A C 1
ATOM 1624 O O . ARG A 1 211 ? -7.772 3.783 -8.094 1.00 96.38 211 ARG A O 1
ATOM 1631 N N . ALA A 1 212 ? -7.264 4.767 -6.138 1.00 97.25 212 ALA A N 1
ATOM 1632 C CA . ALA A 1 212 ? -6.551 3.618 -5.588 1.00 97.25 212 ALA A CA 1
ATOM 1633 C C . ALA A 1 212 ? -7.500 2.435 -5.316 1.00 97.25 212 ALA A C 1
ATOM 1635 O O . ALA A 1 212 ? -7.177 1.314 -5.703 1.00 97.25 212 ALA A O 1
ATOM 1636 N N . VAL A 1 213 ? -8.689 2.681 -4.743 1.00 97.31 213 VAL A N 1
ATOM 1637 C CA . VAL A 1 213 ? -9.748 1.668 -4.561 1.00 97.31 213 VAL A CA 1
ATOM 1638 C C . VAL A 1 213 ? -10.123 1.016 -5.891 1.00 97.31 213 VAL A C 1
ATOM 1640 O O . VAL A 1 213 ? -10.099 -0.211 -5.986 1.00 97.31 213 VAL A O 1
ATOM 1643 N N . ASP A 1 214 ? -10.428 1.805 -6.922 1.00 95.19 214 ASP A N 1
ATOM 1644 C CA . ASP A 1 214 ? -10.836 1.269 -8.227 1.00 95.19 214 ASP A CA 1
ATOM 1645 C C . ASP A 1 214 ? -9.727 0.420 -8.864 1.00 95.19 214 ASP A C 1
ATOM 1647 O O . ASP A 1 214 ? -9.969 -0.694 -9.334 1.00 95.19 214 ASP A O 1
ATOM 1651 N N . ALA A 1 215 ? -8.485 0.907 -8.825 1.00 94.81 215 ALA A N 1
ATOM 1652 C CA . ALA A 1 215 ? -7.333 0.193 -9.359 1.00 94.81 215 ALA A CA 1
ATOM 1653 C C . ALA A 1 215 ? -7.035 -1.109 -8.594 1.00 94.81 215 ALA A C 1
ATOM 1655 O O . ALA A 1 215 ? -6.805 -2.148 -9.214 1.00 94.81 215 ALA A O 1
ATOM 1656 N N . TYR A 1 216 ? -7.093 -1.101 -7.260 1.00 95.75 216 TYR A N 1
ATOM 1657 C CA . TYR A 1 216 ? -6.891 -2.315 -6.467 1.00 95.75 216 TYR A CA 1
ATOM 1658 C C . TYR A 1 216 ? -8.026 -3.328 -6.633 1.00 95.75 216 TYR A C 1
ATOM 1660 O O . TYR A 1 216 ? -7.747 -4.524 -6.720 1.00 95.75 216 TYR A O 1
ATOM 1668 N N . LYS A 1 217 ? -9.280 -2.878 -6.779 1.00 94.00 217 LYS A N 1
ATOM 1669 C CA . LYS A 1 217 ? -10.405 -3.753 -7.146 1.00 94.00 217 LYS A CA 1
ATOM 1670 C C . LYS A 1 217 ? -10.166 -4.432 -8.495 1.00 94.00 217 LYS A C 1
ATOM 1672 O O . LYS A 1 217 ? -10.330 -5.644 -8.584 1.00 94.00 217 LYS A O 1
ATOM 1677 N N . TRP A 1 218 ? -9.706 -3.697 -9.514 1.00 92.12 218 TRP A N 1
ATOM 1678 C CA . TRP A 1 218 ? -9.333 -4.286 -10.807 1.00 92.12 218 TRP A CA 1
ATOM 1679 C C . TRP A 1 218 ? -8.175 -5.286 -10.699 1.00 92.12 218 TRP A C 1
ATOM 1681 O O . TRP A 1 218 ? -8.255 -6.362 -11.291 1.00 92.12 218 TRP A O 1
ATOM 1691 N N . ALA A 1 219 ? -7.132 -4.987 -9.920 1.00 91.62 219 ALA A N 1
ATOM 1692 C CA . ALA A 1 219 ? -6.007 -5.903 -9.711 1.00 91.62 219 ALA A CA 1
ATOM 1693 C C . ALA A 1 219 ? -6.438 -7.234 -9.058 1.00 91.62 219 ALA A C 1
ATOM 1695 O O . ALA A 1 219 ? -6.016 -8.306 -9.494 1.00 91.62 219 ALA A O 1
ATOM 1696 N N . LEU A 1 220 ? -7.331 -7.174 -8.065 1.00 90.81 220 LEU A N 1
ATOM 1697 C CA . LEU A 1 220 ? -7.853 -8.342 -7.345 1.00 90.81 220 LEU A CA 1
ATOM 1698 C C . LEU A 1 220 ? -8.809 -9.223 -8.176 1.00 90.81 220 LEU A C 1
ATOM 1700 O O . LEU A 1 220 ? -9.136 -10.322 -7.742 1.00 90.81 220 LEU A O 1
ATOM 1704 N N . THR A 1 221 ? -9.239 -8.805 -9.376 1.00 87.00 221 THR A N 1
ATOM 1705 C CA . THR A 1 221 ? -10.126 -9.632 -10.231 1.00 87.00 221 THR A CA 1
ATOM 1706 C C . THR A 1 221 ? -9.482 -10.925 -10.733 1.00 87.00 221 THR A C 1
ATOM 1708 O O . THR A 1 221 ? -10.195 -11.866 -11.071 1.00 87.00 221 THR A O 1
ATOM 1711 N N . THR A 1 222 ? -8.150 -10.964 -10.830 1.00 78.19 222 THR A N 1
ATOM 1712 C CA . THR A 1 222 ? -7.394 -12.113 -11.367 1.00 78.19 222 THR A CA 1
ATOM 1713 C C . THR A 1 222 ? -6.571 -12.824 -10.295 1.00 78.19 222 THR A C 1
ATOM 1715 O O . THR A 1 222 ? -6.333 -14.022 -10.403 1.00 78.19 222 THR A O 1
ATOM 1718 N N . ASP A 1 223 ? -6.155 -12.096 -9.258 1.00 77.00 223 ASP A N 1
ATOM 1719 C CA . ASP A 1 223 ? -5.434 -12.619 -8.097 1.00 77.00 223 ASP A CA 1
ATOM 1720 C C . ASP A 1 223 ? -6.223 -12.262 -6.828 1.00 77.00 223 ASP A C 1
ATOM 1722 O O . ASP A 1 223 ? -5.877 -11.352 -6.073 1.00 77.00 223 ASP A O 1
ATOM 1726 N N . SER A 1 224 ? -7.366 -12.931 -6.647 1.00 81.81 224 SER A N 1
ATOM 1727 C CA . SER A 1 224 ? -8.318 -12.657 -5.560 1.00 81.81 224 SER A CA 1
ATOM 1728 C C . SER A 1 224 ? -7.782 -13.017 -4.170 1.00 81.81 224 SER A C 1
ATOM 1730 O O . SER A 1 224 ? -8.295 -12.528 -3.161 1.00 81.81 224 SER A O 1
ATOM 1732 N N . ASP A 1 225 ? -6.748 -13.858 -4.116 1.00 81.75 225 ASP A N 1
ATOM 1733 C CA . ASP A 1 225 ? -6.072 -14.303 -2.892 1.00 81.75 225 ASP A CA 1
ATOM 1734 C C . ASP A 1 225 ? -4.862 -13.418 -2.528 1.00 81.75 225 ASP A C 1
ATOM 1736 O O . ASP A 1 225 ? -4.095 -13.705 -1.609 1.00 81.75 225 ASP A O 1
ATOM 1740 N N . ASN A 1 226 ? -4.672 -12.287 -3.220 1.00 87.50 226 ASN A N 1
ATOM 1741 C CA . ASN A 1 226 ? -3.576 -11.378 -2.915 1.00 87.50 226 ASN A CA 1
ATOM 1742 C C . ASN A 1 226 ? -3.830 -10.584 -1.625 1.00 87.50 226 ASN A C 1
ATOM 1744 O O . ASN A 1 226 ? -4.224 -9.413 -1.649 1.00 87.50 226 ASN A O 1
ATOM 1748 N N . GLN A 1 227 ? -3.536 -11.211 -0.486 1.00 87.69 227 GLN A N 1
ATOM 1749 C CA . GLN A 1 227 ? -3.648 -10.642 0.860 1.00 87.69 227 GLN A CA 1
ATOM 1750 C C . GLN A 1 227 ? -3.025 -9.246 0.952 1.00 87.69 227 GLN A C 1
ATOM 1752 O O . GLN A 1 227 ? -3.595 -8.327 1.543 1.00 87.69 227 GLN A O 1
ATOM 1757 N N . ARG A 1 228 ? -1.872 -9.033 0.297 1.00 88.62 228 ARG A N 1
ATOM 1758 C CA . ARG A 1 228 ? -1.189 -7.738 0.338 1.00 88.62 228 ARG A CA 1
ATOM 1759 C C . ARG A 1 228 ? -1.941 -6.651 -0.426 1.00 88.62 228 ARG A C 1
ATOM 1761 O O . ARG A 1 228 ? -1.956 -5.519 0.048 1.00 88.62 228 ARG A O 1
ATOM 1768 N N . MET A 1 229 ? -2.562 -6.958 -1.565 1.00 90.94 229 MET A N 1
ATOM 1769 C CA . MET A 1 229 ? -3.437 -6.007 -2.267 1.00 90.94 229 MET A CA 1
ATOM 1770 C C . MET A 1 229 ? -4.763 -5.804 -1.528 1.00 90.94 229 MET A C 1
ATOM 1772 O O . MET A 1 229 ? -5.244 -4.675 -1.469 1.00 90.94 229 MET A O 1
ATOM 1776 N N . ARG A 1 230 ? -5.304 -6.843 -0.878 1.00 92.69 230 ARG A N 1
ATOM 1777 C CA . ARG A 1 230 ? -6.501 -6.742 -0.029 1.00 92.69 230 ARG A CA 1
ATOM 1778 C C . ARG A 1 230 ? -6.290 -5.788 1.155 1.00 92.69 230 ARG A C 1
ATOM 1780 O O . ARG A 1 230 ? -7.130 -4.924 1.389 1.00 92.69 230 ARG A O 1
ATOM 1787 N N . LEU A 1 231 ? -5.125 -5.846 1.812 1.00 93.19 231 LEU A N 1
ATOM 1788 C CA . LEU A 1 231 ? -4.718 -4.868 2.834 1.00 93.19 231 LEU A CA 1
ATOM 1789 C C . LEU A 1 231 ? -4.611 -3.439 2.285 1.00 93.19 231 LEU A C 1
ATOM 1791 O O . LEU A 1 231 ? -5.059 -2.503 2.939 1.00 93.19 231 LEU A O 1
ATOM 1795 N N . ARG A 1 232 ? -4.048 -3.243 1.083 1.00 94.75 232 ARG A N 1
ATOM 1796 C CA . ARG A 1 232 ? -3.979 -1.901 0.469 1.00 94.75 232 ARG A CA 1
ATOM 1797 C C . ARG A 1 232 ? -5.353 -1.355 0.099 1.00 94.75 232 ARG A C 1
ATOM 1799 O O . ARG A 1 232 ? -5.592 -0.162 0.263 1.00 94.75 232 ARG A O 1
ATOM 1806 N N . LEU A 1 233 ? -6.271 -2.218 -0.328 1.00 96.06 233 LEU A N 1
ATOM 1807 C CA . LEU A 1 233 ? -7.661 -1.844 -0.555 1.00 96.06 233 LEU A CA 1
ATOM 1808 C C . LEU A 1 233 ? -8.359 -1.445 0.762 1.00 96.06 233 LEU A C 1
ATOM 1810 O O . LEU A 1 233 ? -9.022 -0.409 0.794 1.00 96.06 233 LEU A O 1
ATOM 1814 N N . ALA A 1 234 ? -8.152 -2.196 1.852 1.00 95.88 234 ALA A N 1
ATOM 1815 C CA . ALA A 1 234 ? -8.669 -1.866 3.187 1.00 95.88 234 ALA A CA 1
ATOM 1816 C C . ALA A 1 234 ? -8.149 -0.508 3.697 1.00 95.88 234 ALA A C 1
ATOM 1818 O O . ALA A 1 234 ? -8.921 0.310 4.194 1.00 95.88 234 ALA A O 1
ATOM 1819 N N . GLU A 1 235 ? -6.854 -0.238 3.508 1.00 95.44 235 GLU A N 1
ATOM 1820 C CA . GLU A 1 235 ? -6.208 1.038 3.836 1.00 95.44 235 GLU A CA 1
ATOM 1821 C C . GLU A 1 235 ? -6.844 2.217 3.078 1.00 95.44 235 GLU A C 1
ATOM 1823 O O . GLU A 1 235 ? -7.138 3.261 3.663 1.00 95.44 235 GLU A O 1
ATOM 1828 N N . CYS A 1 236 ? -7.117 2.044 1.780 1.00 97.19 236 CYS A N 1
ATOM 1829 C CA . CYS A 1 236 ? -7.758 3.079 0.971 1.00 97.19 236 CYS A CA 1
ATOM 1830 C C . CYS A 1 236 ? -9.213 3.328 1.406 1.00 97.19 236 CYS A C 1
ATOM 1832 O O . CYS A 1 236 ? -9.622 4.484 1.503 1.00 97.19 236 CYS A O 1
ATOM 1834 N N . HIS A 1 237 ? -9.975 2.276 1.729 1.00 97.94 237 HIS A N 1
ATOM 1835 C CA . HIS A 1 237 ? -11.324 2.407 2.291 1.00 97.94 237 HIS A CA 1
ATOM 1836 C C . HIS A 1 237 ? -11.313 3.116 3.657 1.00 97.94 237 HIS A C 1
ATOM 1838 O O . HIS A 1 237 ? -12.090 4.046 3.872 1.00 97.94 237 HIS A O 1
ATOM 1844 N N . TYR A 1 238 ? -10.366 2.782 4.539 1.00 96.94 238 TYR A N 1
ATOM 1845 C CA . TYR A 1 238 ? -10.175 3.465 5.822 1.00 96.94 238 TYR A CA 1
ATOM 1846 C C . TYR A 1 238 ? -9.910 4.972 5.647 1.00 96.94 238 TYR A C 1
ATOM 1848 O O . TYR A 1 238 ? -10.533 5.797 6.318 1.00 96.94 238 TYR A O 1
ATOM 1856 N N . HIS A 1 239 ? -9.044 5.357 4.704 1.00 95.94 239 HIS A N 1
ATOM 1857 C CA . HIS A 1 239 ? -8.781 6.767 4.394 1.00 95.94 239 HIS A CA 1
ATOM 1858 C C . HIS A 1 239 ? -9.962 7.500 3.733 1.00 95.94 239 HIS A C 1
ATOM 1860 O O . HIS A 1 239 ? -10.077 8.718 3.885 1.00 95.94 239 HIS A O 1
ATOM 1866 N N . LEU A 1 240 ? -10.859 6.778 3.056 1.00 96.75 240 LEU A N 1
ATOM 1867 C CA . LEU A 1 240 ? -12.131 7.294 2.533 1.00 96.75 240 LEU A CA 1
ATOM 1868 C C . LEU A 1 240 ? -13.254 7.352 3.582 1.00 96.75 240 LEU A C 1
ATOM 1870 O O . LEU A 1 240 ? -14.361 7.758 3.239 1.00 96.75 240 LEU A O 1
ATOM 1874 N N . GLN A 1 241 ? -12.990 6.964 4.837 1.00 95.94 241 GLN A N 1
ATOM 1875 C CA . GLN A 1 241 ? -13.994 6.823 5.906 1.00 95.94 241 GLN A CA 1
ATOM 1876 C C . GLN A 1 241 ? -15.072 5.759 5.608 1.00 95.94 241 GLN A C 1
ATOM 1878 O O . GLN A 1 241 ? -16.133 5.734 6.224 1.00 95.94 241 GLN A O 1
ATOM 1883 N N . GLN A 1 242 ? -14.775 4.846 4.681 1.00 97.06 242 GLN A N 1
ATOM 1884 C CA . GLN A 1 242 ? -15.585 3.680 4.323 1.00 97.06 242 GLN A CA 1
ATOM 1885 C C . GLN A 1 242 ? -15.228 2.536 5.278 1.00 97.06 242 GLN A C 1
ATOM 1887 O O . GLN A 1 242 ? -14.497 1.599 4.944 1.00 97.06 242 GLN A O 1
ATOM 1892 N N . TYR A 1 243 ? -15.626 2.712 6.541 1.00 96.44 243 TYR A N 1
ATOM 1893 C CA . TYR A 1 243 ? -15.163 1.870 7.643 1.00 96.44 243 TYR A CA 1
ATOM 1894 C C . TYR A 1 243 ? -15.746 0.455 7.596 1.00 96.44 243 TYR A C 1
ATOM 1896 O O . TYR A 1 243 ? -15.032 -0.480 7.951 1.00 96.44 243 TYR A O 1
ATOM 1904 N N . ASP A 1 244 ? -16.973 0.271 7.105 1.00 96.38 244 ASP A N 1
ATOM 1905 C CA . ASP A 1 244 ? -17.596 -1.050 6.956 1.00 96.38 244 ASP A CA 1
ATOM 1906 C C . ASP A 1 244 ? -16.824 -1.927 5.959 1.00 96.38 244 ASP A C 1
ATOM 1908 O O . ASP A 1 244 ? -16.445 -3.058 6.274 1.00 96.38 244 ASP A O 1
ATOM 1912 N N . GLU A 1 245 ? -16.495 -1.389 4.780 1.00 96.50 245 GLU A N 1
ATOM 1913 C CA . GLU A 1 245 ? -15.671 -2.075 3.782 1.00 96.50 245 GLU A CA 1
ATOM 1914 C C . GLU A 1 245 ? -14.247 -2.331 4.291 1.00 96.50 245 GLU A C 1
ATOM 1916 O O . GLU A 1 245 ? -13.684 -3.404 4.053 1.00 96.50 245 GLU A O 1
ATOM 1921 N N . ALA A 1 246 ? -13.665 -1.382 5.033 1.00 96.75 246 ALA A N 1
ATOM 1922 C CA . ALA A 1 246 ? -12.355 -1.563 5.650 1.00 96.75 246 ALA A CA 1
ATOM 1923 C C . ALA A 1 246 ? -12.364 -2.706 6.683 1.00 96.75 246 ALA A C 1
ATOM 1925 O O . ALA A 1 246 ? -11.489 -3.570 6.634 1.00 96.75 246 ALA A O 1
ATOM 1926 N N . VAL A 1 247 ? -13.362 -2.764 7.576 1.00 95.69 247 VAL A N 1
ATOM 1927 C CA . VAL A 1 247 ? -13.530 -3.844 8.570 1.00 95.69 247 VAL A CA 1
ATOM 1928 C C . VAL A 1 247 ? -13.684 -5.199 7.885 1.00 95.69 247 VAL A C 1
ATOM 1930 O O . VAL A 1 247 ? -13.013 -6.154 8.283 1.00 95.69 247 VAL A O 1
ATOM 1933 N N . GLN A 1 248 ? -14.499 -5.292 6.829 1.00 94.62 248 GLN A N 1
ATOM 1934 C CA . GLN A 1 248 ? -14.658 -6.531 6.063 1.00 94.62 248 GLN A CA 1
ATOM 1935 C C . GLN A 1 248 ? -13.316 -7.011 5.496 1.00 94.62 248 GLN A C 1
ATOM 1937 O O . GLN A 1 248 ? -12.918 -8.149 5.747 1.00 94.62 248 GLN A O 1
ATOM 1942 N N . LEU A 1 249 ? -12.579 -6.142 4.801 1.00 94.31 249 LEU A N 1
ATOM 1943 C CA . LEU A 1 249 ? -11.311 -6.504 4.162 1.00 94.31 249 LEU A CA 1
ATOM 1944 C C . LEU A 1 249 ? -10.207 -6.830 5.179 1.00 94.31 249 LEU A C 1
ATOM 1946 O O . LEU A 1 249 ? -9.505 -7.825 5.004 1.00 94.31 249 LEU A O 1
ATOM 1950 N N . TYR A 1 250 ? -10.072 -6.053 6.259 1.00 94.00 250 TYR A N 1
ATOM 1951 C CA . TYR A 1 250 ? -9.128 -6.366 7.336 1.00 94.00 250 TYR A CA 1
ATOM 1952 C C . TYR A 1 250 ? -9.469 -7.696 8.024 1.00 94.00 250 TYR A C 1
ATOM 1954 O O . TYR A 1 250 ? -8.562 -8.480 8.300 1.00 94.00 250 TYR A O 1
ATOM 1962 N N . SER A 1 251 ? -10.754 -7.987 8.263 1.00 91.31 251 SER A N 1
ATOM 1963 C CA . SER A 1 251 ? -11.172 -9.234 8.919 1.00 91.31 251 SER A CA 1
ATOM 1964 C C . SER A 1 251 ? -10.904 -10.484 8.076 1.00 91.31 251 SER A C 1
ATOM 1966 O O . SER A 1 251 ? -10.537 -11.513 8.639 1.00 91.31 251 SER A O 1
ATOM 1968 N N . GLN A 1 252 ? -11.002 -10.387 6.743 1.00 90.31 252 GLN A N 1
ATOM 1969 C CA . GLN A 1 252 ? -10.614 -11.465 5.827 1.00 90.31 252 GLN A CA 1
ATOM 1970 C C . GLN A 1 252 ? -9.120 -11.787 5.961 1.00 90.31 252 GLN A C 1
ATOM 1972 O O . GLN A 1 252 ? -8.764 -12.939 6.191 1.00 90.31 252 GLN A O 1
ATOM 1977 N N . VAL A 1 253 ? -8.247 -10.771 5.914 1.00 89.81 253 VAL A N 1
ATOM 1978 C CA . VAL A 1 253 ? -6.794 -10.988 6.052 1.00 89.81 253 VAL A CA 1
ATOM 1979 C C . VAL A 1 253 ? -6.426 -11.500 7.451 1.00 89.81 253 VAL A C 1
ATOM 1981 O O . VAL A 1 253 ? -5.640 -12.436 7.572 1.00 89.81 253 VAL A O 1
ATOM 1984 N N . ALA A 1 254 ? -7.028 -10.940 8.508 1.00 85.81 254 ALA A N 1
ATOM 1985 C CA . ALA A 1 254 ? -6.800 -11.376 9.888 1.00 85.81 254 ALA A CA 1
ATOM 1986 C C . ALA A 1 254 ? -7.226 -12.835 10.134 1.00 85.81 254 ALA A C 1
ATOM 1988 O O . ALA A 1 254 ? -6.555 -13.558 10.868 1.00 85.81 254 ALA A O 1
ATOM 1989 N N . GLY A 1 255 ? -8.356 -13.250 9.551 1.00 78.25 255 GLY A N 1
ATOM 1990 C CA . GLY A 1 255 ? -8.929 -14.583 9.735 1.00 78.25 255 GLY A CA 1
ATOM 1991 C C . GLY A 1 255 ? -8.210 -15.677 8.947 1.00 78.25 255 GLY A C 1
ATOM 1992 O O . GLY A 1 255 ? -8.107 -16.800 9.434 1.00 78.25 255 GLY A O 1
ATOM 1993 N N . GLU A 1 256 ? -7.698 -15.356 7.757 1.00 66.38 256 GLU A N 1
ATOM 1994 C CA . GLU A 1 256 ? -6.948 -16.303 6.927 1.00 66.38 256 GLU A CA 1
ATOM 1995 C C . GLU A 1 256 ? -5.520 -16.495 7.461 1.00 66.38 256 GLU A C 1
ATOM 1997 O O . GLU A 1 256 ? -5.064 -17.633 7.590 1.00 66.38 256 GLU A O 1
ATOM 2002 N N . HIS A 1 257 ? -4.836 -15.411 7.858 1.00 61.88 257 HIS A N 1
ATOM 2003 C CA . HIS A 1 257 ? -3.494 -15.482 8.441 1.00 61.88 257 HIS A CA 1
ATOM 2004 C C . HIS A 1 257 ? -3.184 -14.301 9.394 1.00 61.88 257 HIS A C 1
ATOM 2006 O O . HIS A 1 257 ? -2.781 -13.219 8.960 1.00 61.88 257 HIS A O 1
ATOM 2012 N N . GLY A 1 258 ? -3.261 -14.532 10.711 1.00 63.12 258 GLY A N 1
ATOM 2013 C CA . GLY A 1 258 ? -3.085 -13.493 11.745 1.00 63.12 258 GLY A CA 1
ATOM 2014 C C . GLY A 1 258 ? -1.749 -12.723 11.742 1.00 63.12 258 GLY A C 1
ATOM 2015 O O . GLY A 1 258 ? -1.699 -11.602 12.251 1.00 63.12 258 GLY A O 1
ATOM 2016 N N . ASP A 1 259 ? -0.695 -13.268 11.127 1.00 69.12 259 ASP A N 1
ATOM 2017 C CA . ASP A 1 259 ? 0.654 -12.674 11.097 1.00 69.12 259 ASP A CA 1
ATOM 2018 C C . ASP A 1 259 ? 0.863 -11.600 10.004 1.00 69.12 259 ASP A C 1
ATOM 2020 O O . ASP A 1 259 ? 1.908 -10.949 9.967 1.00 69.12 259 ASP A O 1
ATOM 2024 N N . TRP A 1 260 ? -0.088 -11.407 9.079 1.00 71.31 260 TRP A N 1
ATOM 2025 C CA . TRP A 1 260 ? 0.104 -10.511 7.917 1.00 71.31 260 TRP A CA 1
ATOM 2026 C C . TRP A 1 260 ? -0.193 -9.039 8.191 1.00 71.31 260 TRP A C 1
ATOM 2028 O O . TRP A 1 260 ? 0.202 -8.173 7.406 1.00 71.31 260 TRP A O 1
ATOM 2038 N N . LEU A 1 261 ? -0.893 -8.756 9.286 1.00 83.44 261 LEU A N 1
ATOM 2039 C CA . LEU A 1 261 ? -1.210 -7.410 9.737 1.00 83.44 261 LEU A CA 1
ATOM 2040 C C . LEU A 1 261 ? -0.071 -6.879 10.611 1.00 83.44 261 LEU A C 1
ATOM 2042 O O . LEU A 1 261 ? 0.218 -7.404 11.685 1.00 83.44 261 LEU A O 1
ATOM 2046 N N . SER A 1 262 ? 0.565 -5.794 10.174 1.00 87.31 262 SER A N 1
ATOM 2047 C CA . SER A 1 262 ? 1.498 -5.046 11.017 1.00 87.31 262 SER A CA 1
ATOM 2048 C C . SER A 1 262 ? 0.767 -4.320 12.151 1.00 87.31 262 SER A C 1
ATOM 2050 O O . SER A 1 262 ? -0.436 -4.064 12.072 1.00 87.31 262 SER A O 1
ATOM 2052 N N . LEU A 1 263 ? 1.509 -3.899 13.186 1.00 86.50 263 LEU A N 1
ATOM 2053 C CA . LEU A 1 263 ? 0.950 -3.162 14.331 1.00 86.50 263 LEU A CA 1
ATOM 2054 C C . LEU A 1 263 ? 0.075 -1.969 13.895 1.00 86.50 263 LEU A C 1
ATOM 2056 O O . LEU A 1 263 ? -1.000 -1.749 14.443 1.00 86.50 263 LEU A O 1
ATOM 2060 N N . GLY A 1 264 ? 0.512 -1.217 12.878 1.00 88.12 264 GLY A N 1
ATOM 2061 C CA . GLY A 1 264 ? -0.224 -0.058 12.365 1.00 88.12 264 GLY A CA 1
ATOM 2062 C C . GLY A 1 264 ? -1.505 -0.415 11.604 1.00 88.12 264 GLY A C 1
ATOM 2063 O O . GLY A 1 264 ? -2.472 0.342 11.665 1.00 88.12 264 GLY A O 1
ATOM 2064 N N . GLU A 1 265 ? -1.532 -1.559 10.918 1.00 91.25 265 GLU A N 1
ATOM 2065 C CA . GLU A 1 265 ? -2.722 -2.056 10.216 1.00 91.25 265 GLU A CA 1
ATOM 2066 C C . GLU A 1 265 ? -3.739 -2.626 11.228 1.00 91.25 265 GLU A C 1
ATOM 2068 O O . GLU A 1 265 ? -4.923 -2.313 11.137 1.00 91.25 265 GLU A O 1
ATOM 2073 N N . TYR A 1 266 ? -3.287 -3.328 12.278 1.00 90.50 266 TYR A N 1
ATOM 2074 C CA . TYR A 1 266 ? -4.136 -3.735 13.413 1.00 90.50 266 TYR A CA 1
ATOM 2075 C C . TYR A 1 266 ? -4.736 -2.546 14.182 1.00 90.50 266 TYR A C 1
ATOM 2077 O O . TYR A 1 266 ? -5.905 -2.597 14.569 1.00 90.50 266 TYR A O 1
ATOM 2085 N N . VAL A 1 267 ? -3.974 -1.463 14.389 1.00 91.62 267 VAL A N 1
ATOM 2086 C CA . VAL A 1 267 ? -4.486 -0.220 14.997 1.00 91.62 267 VAL A CA 1
ATOM 2087 C C . VAL A 1 267 ? -5.624 0.366 14.156 1.00 91.62 267 VAL A C 1
ATOM 2089 O O . VAL A 1 267 ? -6.681 0.671 14.703 1.00 91.62 267 VAL A O 1
ATOM 2092 N N . ARG A 1 268 ? -5.460 0.465 12.829 1.00 93.94 268 ARG A N 1
ATOM 2093 C CA . ARG A 1 268 ? -6.509 0.991 11.933 1.00 93.94 268 ARG A CA 1
ATOM 2094 C C . ARG A 1 268 ? -7.709 0.058 11.794 1.00 93.94 268 ARG A C 1
ATOM 2096 O O . ARG A 1 268 ? -8.834 0.542 11.726 1.00 93.94 268 ARG A O 1
ATOM 2103 N N . PHE A 1 269 ? -7.501 -1.256 11.817 1.00 94.25 269 PHE A N 1
ATOM 2104 C CA . PHE A 1 269 ? -8.591 -2.230 11.881 1.00 94.25 269 PHE A CA 1
ATOM 2105 C C . PHE A 1 269 ? -9.410 -2.077 13.173 1.00 94.25 269 PHE A C 1
ATOM 2107 O O . PHE A 1 269 ? -10.639 -2.043 13.125 1.00 94.25 269 PHE A O 1
ATOM 2114 N N . SER A 1 270 ? -8.735 -1.915 14.314 1.00 93.00 270 SER A N 1
ATOM 2115 C CA . SER A 1 270 ? -9.378 -1.694 15.616 1.00 93.00 270 SER A CA 1
ATOM 2116 C C . SER A 1 270 ? -10.151 -0.371 15.656 1.00 93.00 270 SER A C 1
ATOM 2118 O O . SER A 1 270 ? -11.280 -0.337 16.141 1.00 93.00 270 SER A O 1
ATOM 2120 N N . ASP A 1 271 ? -9.579 0.700 15.092 1.00 93.38 271 ASP A N 1
ATOM 2121 C CA . ASP A 1 271 ? -10.234 2.006 14.946 1.00 93.38 271 ASP A CA 1
ATOM 2122 C C . ASP A 1 271 ? -11.492 1.921 14.069 1.00 93.38 271 ASP A C 1
ATOM 2124 O O . ASP A 1 271 ? -12.562 2.382 14.464 1.00 93.38 271 ASP A O 1
ATOM 2128 N N . ALA A 1 272 ? -11.396 1.249 12.916 1.00 95.50 272 ALA A N 1
ATOM 2129 C CA . ALA A 1 272 ? -12.531 1.025 12.027 1.00 95.50 272 ALA A CA 1
ATOM 2130 C C . ALA A 1 272 ? -13.654 0.244 12.735 1.00 95.50 272 ALA A C 1
ATOM 2132 O O . ALA A 1 272 ? -14.806 0.668 12.685 1.00 95.50 272 ALA A O 1
ATOM 2133 N N . CYS A 1 273 ? -13.322 -0.812 13.490 1.00 94.94 273 CYS A N 1
ATOM 2134 C CA . CYS A 1 273 ? -14.295 -1.553 14.301 1.00 94.94 273 CYS A CA 1
ATOM 2135 C C . CYS A 1 273 ? -14.963 -0.680 15.385 1.00 94.94 273 CYS A C 1
ATOM 2137 O O . CYS A 1 273 ? -16.141 -0.858 15.686 1.00 94.94 273 CYS A O 1
ATOM 2139 N N . LEU A 1 274 ? -14.244 0.277 15.986 1.00 92.75 274 LEU A N 1
ATOM 2140 C CA . LEU A 1 274 ? -14.804 1.192 16.995 1.00 92.75 274 LEU A CA 1
ATOM 2141 C C . LEU A 1 274 ? -15.741 2.259 16.420 1.00 92.75 274 LEU A C 1
ATOM 2143 O O . LEU A 1 274 ? -16.553 2.820 17.169 1.00 92.75 274 LEU A O 1
ATOM 2147 N N . ARG A 1 275 ? -15.612 2.544 15.121 1.00 92.44 275 ARG A N 1
ATOM 2148 C CA . ARG A 1 275 ? -16.453 3.482 14.368 1.00 92.44 275 ARG A CA 1
ATOM 2149 C C . ARG A 1 275 ? -17.700 2.817 13.798 1.00 92.44 275 ARG A C 1
ATOM 2151 O O . ARG A 1 275 ? -18.761 3.422 13.852 1.00 92.44 275 ARG A O 1
ATOM 2158 N N . THR A 1 276 ? -17.591 1.575 13.327 1.00 93.88 276 THR A N 1
ATOM 2159 C CA . THR A 1 276 ? -18.742 0.776 12.863 1.00 93.88 276 THR A CA 1
ATOM 2160 C C . THR A 1 276 ? -19.570 0.187 14.010 1.00 93.88 276 THR A C 1
ATOM 2162 O O . THR A 1 276 ? -20.702 -0.234 13.803 1.00 93.88 276 THR A O 1
ATOM 2165 N N . GLY A 1 277 ? -19.030 0.158 15.234 1.00 92.00 277 GLY A N 1
ATOM 2166 C CA . GLY A 1 277 ? -19.699 -0.428 16.402 1.00 92.00 277 GLY A CA 1
ATOM 2167 C C . GLY A 1 277 ? -19.437 -1.928 16.586 1.00 92.00 277 GLY A C 1
ATOM 2168 O O . GLY A 1 277 ? -20.010 -2.548 17.481 1.00 92.00 277 GLY A O 1
ATOM 2169 N N . GLU A 1 278 ? -18.516 -2.514 15.818 1.00 93.31 278 GLU A N 1
ATOM 2170 C CA . GLU A 1 278 ? -18.077 -3.911 15.936 1.00 93.31 278 GLU A CA 1
ATOM 2171 C C . GLU A 1 278 ? -17.117 -4.128 17.124 1.00 93.31 278 GLU A C 1
ATOM 2173 O O . GLU A 1 278 ? -15.994 -4.631 17.015 1.00 93.31 278 GLU A O 1
ATOM 2178 N N . LEU A 1 279 ? -17.570 -3.756 18.324 1.00 92.31 279 LEU A N 1
ATOM 2179 C CA . LEU A 1 279 ? -16.764 -3.698 19.550 1.00 92.31 279 LEU A CA 1
ATOM 2180 C C . LEU A 1 279 ? -16.164 -5.053 19.969 1.00 92.31 279 LEU A C 1
ATOM 2182 O O . LEU A 1 279 ? -15.145 -5.111 20.660 1.00 92.31 279 LEU A O 1
ATOM 2186 N N . LYS A 1 280 ? -16.793 -6.166 19.571 1.00 92.19 280 LYS A N 1
ATOM 2187 C CA . LYS A 1 280 ? -16.261 -7.523 19.792 1.00 92.19 280 LYS A CA 1
ATOM 2188 C C . LYS A 1 280 ? -15.062 -7.820 18.890 1.00 92.19 280 LYS A C 1
ATOM 2190 O O . LYS A 1 280 ? -14.163 -8.542 19.316 1.00 92.19 280 LYS A O 1
ATOM 2195 N N . MET A 1 281 ? -15.039 -7.276 17.673 1.00 91.50 281 MET A N 1
ATOM 2196 C CA . MET A 1 281 ? -13.906 -7.396 16.753 1.00 91.50 281 MET A CA 1
ATOM 2197 C C . MET A 1 281 ? -12.775 -6.451 17.165 1.00 91.50 281 MET A C 1
ATOM 2199 O O . MET A 1 281 ? -11.634 -6.902 17.238 1.00 91.50 281 MET A O 1
ATOM 2203 N N . ALA A 1 282 ? -13.099 -5.213 17.562 1.00 91.75 282 ALA A N 1
ATOM 2204 C CA . ALA A 1 282 ? -12.132 -4.266 18.127 1.00 91.75 282 ALA A CA 1
ATOM 2205 C C . ALA A 1 282 ? -11.362 -4.868 19.317 1.00 91.75 282 ALA A C 1
ATOM 2207 O O . ALA A 1 282 ? -10.134 -4.857 19.328 1.00 91.75 282 ALA A O 1
ATOM 2208 N N . GLU A 1 283 ? -12.061 -5.467 20.293 1.00 90.81 283 GLU A N 1
ATOM 2209 C CA . GLU A 1 283 ? -11.392 -6.077 21.451 1.00 90.81 283 GLU A CA 1
ATOM 2210 C C . GLU A 1 283 ? -10.470 -7.238 21.042 1.00 90.81 283 GLU A C 1
ATOM 2212 O O . GLU A 1 283 ? -9.359 -7.349 21.557 1.00 90.81 283 GLU A O 1
ATOM 2217 N N . ARG A 1 284 ? -10.901 -8.094 20.104 1.00 89.50 284 ARG A N 1
ATOM 2218 C CA . ARG A 1 284 ? -10.077 -9.209 19.611 1.00 89.50 284 ARG A CA 1
ATOM 2219 C C . ARG A 1 284 ? -8.805 -8.705 18.933 1.00 89.50 284 ARG A C 1
ATOM 2221 O O . ARG A 1 284 ? -7.733 -9.179 19.290 1.00 89.50 284 ARG A O 1
ATOM 2228 N N . ALA A 1 285 ? -8.927 -7.725 18.036 1.00 89.38 285 ALA A N 1
ATOM 2229 C CA . ALA A 1 285 ? -7.802 -7.124 17.322 1.00 89.38 285 ALA A CA 1
ATOM 2230 C C . ALA A 1 285 ? -6.795 -6.453 18.277 1.00 89.38 285 ALA A C 1
ATOM 2232 O O . ALA A 1 285 ? -5.586 -6.621 18.120 1.00 89.38 285 ALA A O 1
ATOM 2233 N N . LEU A 1 286 ? -7.279 -5.753 19.308 1.00 88.81 286 LEU A N 1
ATOM 2234 C CA . LEU A 1 286 ? -6.430 -5.115 20.321 1.00 88.81 286 LEU A CA 1
ATOM 2235 C C . LEU A 1 286 ? -5.778 -6.116 21.286 1.00 88.81 286 LEU A C 1
ATOM 2237 O O . LEU A 1 286 ? -4.670 -5.866 21.759 1.00 88.81 286 LEU A O 1
ATOM 2241 N N . ASN A 1 287 ? -6.426 -7.248 21.575 1.00 86.50 287 ASN A N 1
ATOM 2242 C CA . ASN A 1 287 ? -5.830 -8.312 22.384 1.00 86.50 287 ASN A CA 1
ATOM 2243 C C . ASN A 1 287 ? -4.712 -9.035 21.614 1.00 86.50 287 ASN A C 1
ATOM 2245 O O . ASN A 1 287 ? -3.611 -9.147 22.146 1.00 86.50 287 ASN A O 1
ATOM 2249 N N . THR A 1 288 ? -4.932 -9.420 20.348 1.00 85.44 288 THR A N 1
ATOM 2250 C CA . THR A 1 288 ? -3.861 -9.976 19.494 1.00 85.44 288 THR A CA 1
ATOM 2251 C C . THR A 1 288 ? -2.703 -8.993 19.331 1.00 85.44 288 THR A C 1
ATOM 2253 O O . THR A 1 288 ? -1.539 -9.381 19.350 1.00 85.44 288 THR A O 1
ATOM 2256 N N . LEU A 1 289 ? -2.993 -7.692 19.251 1.00 83.06 289 LEU A N 1
ATOM 2257 C CA . LEU A 1 289 ? -1.964 -6.662 19.164 1.00 83.06 289 LEU A CA 1
ATOM 2258 C C . LEU A 1 289 ? -1.083 -6.584 20.429 1.00 83.06 289 LEU A C 1
ATOM 2260 O O . LEU A 1 289 ? 0.128 -6.390 20.318 1.00 83.06 289 LEU A O 1
ATOM 2264 N N . ALA A 1 290 ? -1.672 -6.782 21.614 1.00 81.44 290 ALA A N 1
ATOM 2265 C CA . ALA A 1 290 ? -0.949 -6.844 22.887 1.00 81.44 290 ALA A CA 1
ATOM 2266 C C . ALA A 1 290 ? -0.128 -8.140 23.060 1.00 81.44 290 ALA A C 1
ATOM 2268 O O . ALA A 1 290 ? 0.877 -8.133 23.768 1.00 81.44 290 ALA A O 1
ATOM 2269 N N . GLU A 1 291 ? -0.523 -9.236 22.403 1.00 81.69 291 GLU A N 1
ATOM 2270 C CA . GLU A 1 291 ? 0.260 -10.480 22.335 1.00 81.69 291 GLU A CA 1
ATOM 2271 C C . GLU A 1 291 ? 1.481 -10.329 21.410 1.00 81.69 291 GLU A C 1
ATOM 2273 O O . GLU A 1 291 ? 2.587 -10.726 21.779 1.00 81.69 291 GLU A O 1
ATOM 2278 N N . ILE A 1 292 ? 1.305 -9.703 20.237 1.00 79.62 292 ILE A N 1
ATOM 2279 C CA . ILE A 1 292 ? 2.383 -9.448 19.262 1.00 79.62 292 ILE A CA 1
ATOM 2280 C C . ILE A 1 292 ? 3.407 -8.441 19.813 1.00 79.62 292 ILE A C 1
ATOM 2282 O O . ILE A 1 292 ? 4.613 -8.601 19.620 1.00 79.62 292 ILE A O 1
ATOM 2286 N N . SER A 1 293 ? 2.936 -7.390 20.491 1.00 75.62 293 SER A N 1
ATOM 2287 C CA . SER A 1 293 ? 3.774 -6.355 21.098 1.00 75.62 293 SER A CA 1
ATOM 2288 C C . SER A 1 293 ? 3.404 -6.152 22.571 1.00 75.62 293 SER A C 1
ATOM 2290 O O . SER A 1 293 ? 2.567 -5.300 22.872 1.00 75.62 293 SER A O 1
ATOM 2292 N N . PRO A 1 294 ? 4.092 -6.824 23.517 1.00 70.31 294 PRO A N 1
ATOM 2293 C CA . PRO A 1 294 ? 3.922 -6.565 24.949 1.00 70.31 294 PRO A CA 1
ATOM 2294 C C . PRO A 1 294 ? 4.467 -5.189 25.385 1.00 70.31 294 PRO A C 1
ATOM 2296 O O . PRO A 1 294 ? 4.331 -4.804 26.547 1.00 70.31 294 PRO A O 1
ATOM 2299 N N . VAL A 1 295 ? 5.092 -4.432 24.475 1.00 73.31 295 VAL A N 1
ATOM 2300 C CA . VAL A 1 295 ? 5.443 -3.025 24.698 1.00 73.31 295 VAL A CA 1
ATOM 2301 C C . VAL A 1 295 ? 4.163 -2.191 24.695 1.00 73.31 295 VAL A C 1
ATOM 2303 O O . VAL A 1 295 ? 3.454 -2.129 23.692 1.00 73.31 295 VAL A O 1
ATOM 2306 N N . THR A 1 296 ? 3.897 -1.519 25.814 1.00 76.62 296 THR A N 1
ATOM 2307 C CA . THR A 1 296 ? 2.756 -0.615 25.997 1.00 76.62 296 THR A CA 1
ATOM 2308 C C . THR A 1 296 ? 2.887 0.603 25.070 1.00 76.62 296 THR A C 1
ATOM 2310 O O . THR A 1 296 ? 3.657 1.521 25.349 1.00 76.62 296 THR A O 1
ATOM 2313 N N . ILE A 1 297 ? 2.148 0.619 23.957 1.00 84.00 297 ILE A N 1
ATOM 2314 C CA . ILE A 1 297 ? 2.093 1.751 23.016 1.00 84.00 297 ILE A CA 1
ATOM 2315 C C . ILE A 1 297 ? 0.847 2.589 23.318 1.00 84.00 297 ILE A C 1
ATOM 2317 O O . ILE A 1 297 ? -0.249 2.044 23.453 1.00 84.00 297 ILE A O 1
ATOM 2321 N N . ARG A 1 298 ? 1.017 3.915 23.378 1.00 88.31 298 ARG A N 1
ATOM 2322 C CA . ARG A 1 298 ? -0.022 4.906 23.707 1.00 88.31 298 ARG A CA 1
ATOM 2323 C C . ARG A 1 298 ? -1.323 4.678 22.943 1.00 88.31 298 ARG A C 1
ATOM 2325 O O . ARG A 1 298 ? -2.369 4.468 23.548 1.00 88.31 298 ARG A O 1
ATOM 2332 N N . GLU A 1 299 ? -1.245 4.676 21.615 1.00 86.12 299 GLU A N 1
ATOM 2333 C CA . GLU A 1 299 ? -2.396 4.492 20.729 1.00 86.12 299 GLU A CA 1
ATOM 2334 C C . GLU A 1 299 ? -3.165 3.187 21.010 1.00 86.12 299 GLU A C 1
ATOM 2336 O O . GLU A 1 299 ? -4.385 3.161 20.873 1.00 86.12 299 GLU A O 1
ATOM 2341 N N . ILE A 1 300 ? -2.486 2.119 21.446 1.00 88.25 300 ILE A N 1
ATOM 2342 C CA . ILE A 1 300 ? -3.129 0.836 21.764 1.00 88.25 300 ILE A CA 1
ATOM 2343 C C . ILE A 1 300 ? -3.933 0.948 23.059 1.00 88.25 300 ILE A C 1
ATOM 2345 O O . ILE A 1 300 ? -5.091 0.538 23.091 1.00 88.25 300 ILE A O 1
ATOM 2349 N N . GLU A 1 301 ? -3.350 1.504 24.124 1.00 89.88 301 GLU A N 1
ATOM 2350 C CA . GLU A 1 301 ? -4.042 1.608 25.415 1.00 89.88 301 GLU A CA 1
ATOM 2351 C C . GLU A 1 301 ? -5.240 2.560 25.359 1.00 89.88 301 GLU A C 1
ATOM 2353 O O . GLU A 1 301 ? -6.287 2.246 25.925 1.00 89.88 301 GLU A O 1
ATOM 2358 N N . VAL A 1 302 ? -5.136 3.655 24.597 1.00 90.75 302 VAL A N 1
ATOM 2359 C CA . VAL A 1 302 ? -6.272 4.542 24.295 1.00 90.75 302 VAL A CA 1
ATOM 2360 C C . VAL A 1 302 ? -7.409 3.755 23.636 1.00 90.75 302 VAL A C 1
ATOM 2362 O O . VAL A 1 302 ? -8.539 3.768 24.127 1.00 90.75 302 VAL A O 1
ATOM 2365 N N . LEU A 1 303 ? -7.123 3.000 22.569 1.00 92.06 303 LEU A N 1
ATOM 2366 C CA . LEU A 1 303 ? -8.141 2.196 21.885 1.00 92.06 303 LEU A CA 1
ATOM 2367 C C . LEU A 1 303 ? -8.707 1.085 22.787 1.00 92.06 303 LEU A C 1
ATOM 2369 O O . LEU A 1 303 ? -9.907 0.816 22.730 1.00 92.06 303 LEU A O 1
ATOM 2373 N N . ARG A 1 304 ? -7.897 0.468 23.660 1.00 91.81 304 ARG A N 1
ATOM 2374 C CA . ARG A 1 304 ? -8.353 -0.543 24.636 1.00 91.81 304 ARG A CA 1
ATOM 2375 C C . ARG A 1 304 ? -9.284 0.050 25.690 1.00 91.81 304 ARG A C 1
ATOM 2377 O O . ARG A 1 304 ? -10.309 -0.566 25.984 1.00 91.81 304 ARG A O 1
ATOM 2384 N N . ALA A 1 305 ? -8.968 1.231 26.220 1.00 91.88 305 ALA A N 1
ATOM 2385 C CA . ALA A 1 305 ? -9.814 1.943 27.174 1.00 91.88 305 ALA A CA 1
ATOM 2386 C C . ALA A 1 305 ? -11.162 2.330 26.539 1.00 91.88 305 ALA A C 1
ATOM 2388 O O . ALA A 1 305 ? -12.212 1.974 27.073 1.00 91.88 305 ALA A O 1
ATOM 2389 N N . ILE A 1 306 ? -11.142 2.941 25.345 1.00 92.12 306 ILE A N 1
ATOM 2390 C CA . ILE A 1 306 ? -12.356 3.305 24.589 1.00 92.12 306 ILE A CA 1
ATOM 2391 C C . ILE A 1 306 ? -13.192 2.060 24.243 1.00 92.12 306 ILE A C 1
ATOM 2393 O O . ILE A 1 306 ? -14.413 2.080 24.3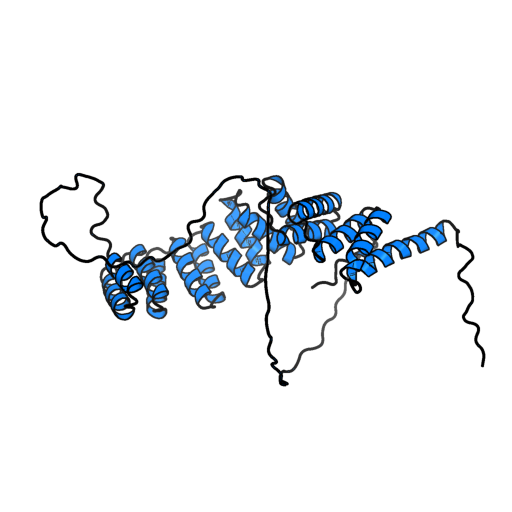87 1.00 92.12 306 ILE A O 1
ATOM 2397 N N . THR A 1 307 ? -12.558 0.954 23.830 1.00 93.25 307 THR A N 1
ATOM 2398 C CA . THR A 1 307 ? -13.263 -0.308 23.526 1.00 93.25 307 THR A CA 1
ATOM 2399 C C . THR A 1 307 ? -13.929 -0.903 24.762 1.00 93.25 307 THR A C 1
ATOM 2401 O O . THR A 1 307 ? -15.051 -1.397 24.671 1.00 93.25 307 THR A O 1
ATOM 2404 N N . ALA A 1 308 ? -13.260 -0.872 25.918 1.00 92.19 308 ALA A N 1
ATOM 2405 C CA . ALA A 1 308 ? -13.834 -1.356 27.169 1.00 92.19 308 ALA A CA 1
ATOM 2406 C C . ALA A 1 308 ? -15.022 -0.486 27.618 1.00 92.19 308 ALA A C 1
ATOM 2408 O O . ALA A 1 308 ? -16.058 -1.040 27.980 1.00 92.19 308 ALA A O 1
ATOM 2409 N N . TYR A 1 309 ? -14.903 0.843 27.509 1.00 92.31 309 TYR A N 1
ATOM 2410 C CA . TYR A 1 309 ? -15.967 1.794 27.843 1.00 92.31 309 TYR A CA 1
ATOM 2411 C C . TYR A 1 309 ? -17.194 1.615 26.940 1.00 92.31 309 TYR A C 1
ATOM 2413 O O . TYR A 1 309 ? -18.278 1.313 27.425 1.00 92.31 309 TYR A O 1
ATOM 2421 N N . LYS A 1 310 ? -17.024 1.645 25.606 1.00 89.94 310 LYS A N 1
ATOM 2422 C CA . LYS A 1 310 ? -18.136 1.429 24.655 1.00 89.94 310 LYS A CA 1
ATOM 2423 C C . LYS A 1 310 ? -18.850 0.078 24.838 1.00 89.94 310 LYS A C 1
ATOM 2425 O O . LYS A 1 310 ? -19.961 -0.093 24.346 1.00 89.94 310 LYS A O 1
ATOM 2430 N N . ARG A 1 311 ? -18.226 -0.898 25.511 1.00 91.94 311 ARG A N 1
ATOM 2431 C CA . ARG A 1 311 ? -18.816 -2.208 25.838 1.00 91.94 311 ARG A CA 1
ATOM 2432 C C . ARG A 1 311 ? -19.522 -2.280 27.199 1.00 91.94 311 ARG A C 1
ATOM 2434 O O . ARG A 1 311 ? -19.998 -3.365 27.529 1.00 91.94 311 ARG A O 1
ATOM 2441 N N . GLY A 1 312 ? -19.577 -1.190 27.966 1.00 89.94 312 GLY A N 1
ATOM 2442 C CA . GLY A 1 312 ? -20.135 -1.164 29.323 1.00 89.94 312 GLY A CA 1
ATOM 2443 C C . GLY A 1 312 ? -19.256 -1.881 30.352 1.00 89.94 312 GLY A C 1
ATOM 2444 O O . GLY A 1 312 ? -19.761 -2.515 31.275 1.00 89.94 312 GLY A O 1
ATOM 2445 N N . PHE A 1 313 ? -17.931 -1.870 30.164 1.00 92.06 313 PHE A N 1
ATOM 2446 C CA . PHE A 1 313 ? -16.970 -2.437 31.116 1.00 92.06 313 PHE A CA 1
ATOM 2447 C C . PHE A 1 313 ? -16.177 -1.329 31.816 1.00 92.06 313 PHE A C 1
ATOM 2449 O O . PHE A 1 313 ? -14.944 -1.309 31.768 1.00 92.06 313 PHE A O 1
ATOM 2456 N N . ASP A 1 314 ? -16.874 -0.416 32.482 1.00 91.44 314 ASP A N 1
ATOM 2457 C CA . ASP A 1 314 ? -16.312 0.855 32.955 1.00 91.44 314 ASP A CA 1
ATOM 2458 C C . ASP A 1 314 ? -15.163 0.662 33.945 1.00 91.44 314 ASP A C 1
ATOM 2460 O O . ASP A 1 314 ? -14.060 1.155 33.716 1.00 91.44 314 ASP A O 1
ATOM 2464 N N . SER A 1 315 ? -15.317 -0.217 34.941 1.00 91.81 315 SER A N 1
ATOM 2465 C CA . SER A 1 315 ? -14.227 -0.549 35.875 1.00 91.81 315 SER A CA 1
ATOM 2466 C C . SER A 1 315 ? -13.023 -1.225 35.195 1.00 91.81 315 SER A C 1
ATOM 2468 O O . SER A 1 315 ? -11.956 -1.357 35.792 1.00 91.81 315 SER A O 1
ATOM 2470 N N . ARG A 1 316 ? -13.152 -1.739 33.963 1.00 92.56 316 ARG A N 1
ATOM 2471 C CA . ARG A 1 316 ? -12.014 -2.214 33.152 1.00 92.56 316 ARG A CA 1
ATOM 2472 C C . ARG A 1 316 ? -11.421 -1.073 32.328 1.00 92.56 316 ARG A C 1
ATOM 2474 O O . ARG A 1 316 ? -10.198 -0.988 32.266 1.00 92.56 316 ARG A O 1
ATOM 2481 N N . ALA A 1 317 ? -12.253 -0.220 31.738 1.00 91.25 317 ALA A N 1
ATOM 2482 C CA . ALA A 1 317 ? -11.826 0.961 30.997 1.00 91.25 317 ALA A CA 1
ATOM 2483 C C . ALA A 1 317 ? -11.025 1.925 31.884 1.00 91.25 317 ALA A C 1
ATOM 2485 O O . ALA A 1 317 ? -9.904 2.277 31.530 1.00 91.25 317 ALA A O 1
ATOM 2486 N N . GLU A 1 318 ? -11.533 2.237 33.078 1.00 93.12 318 GLU A N 1
ATOM 2487 C CA . GLU A 1 318 ? -10.873 3.067 34.090 1.00 93.12 318 GLU A CA 1
ATOM 2488 C C . GLU A 1 318 ? -9.517 2.481 34.510 1.00 93.12 318 GLU A C 1
ATOM 2490 O O . GLU A 1 318 ? -8.503 3.172 34.474 1.00 93.12 318 GLU A O 1
ATOM 2495 N N . ARG A 1 319 ? -9.444 1.178 34.827 1.00 93.75 319 ARG A N 1
ATOM 2496 C CA . ARG A 1 319 ? -8.165 0.522 35.176 1.00 93.75 319 ARG A CA 1
ATOM 2497 C C . ARG A 1 319 ? -7.134 0.584 34.047 1.00 93.75 319 ARG A C 1
ATOM 2499 O O . ARG A 1 319 ? -5.947 0.736 34.331 1.00 93.75 319 ARG A O 1
ATOM 2506 N N . ILE A 1 320 ? -7.562 0.450 32.790 1.00 91.50 320 ILE A N 1
ATOM 2507 C CA . ILE A 1 320 ? -6.676 0.588 31.625 1.00 91.50 320 ILE A CA 1
ATOM 2508 C C . ILE A 1 320 ? -6.216 2.045 31.501 1.00 91.50 320 ILE A C 1
ATOM 2510 O O . ILE A 1 320 ? -5.012 2.287 31.433 1.00 91.50 320 ILE A O 1
ATOM 2514 N N . ALA A 1 321 ? -7.145 3.004 31.551 1.00 90.81 321 ALA A N 1
ATOM 2515 C CA . ALA A 1 321 ? -6.851 4.426 31.417 1.00 90.81 321 ALA A CA 1
ATOM 2516 C C . ALA A 1 321 ? -5.913 4.932 32.522 1.00 90.81 321 ALA A C 1
ATOM 2518 O O . ALA A 1 321 ? -4.856 5.469 32.212 1.00 90.81 321 ALA A O 1
ATOM 2519 N N . THR A 1 322 ? -6.211 4.670 33.794 1.00 91.94 322 THR A N 1
ATOM 2520 C CA . THR A 1 322 ? -5.375 5.079 34.936 1.00 91.94 322 THR A CA 1
ATOM 2521 C C . THR A 1 322 ? -3.994 4.413 34.912 1.00 91.94 322 THR A C 1
ATOM 2523 O O . THR A 1 322 ? -2.985 5.056 35.204 1.00 91.94 322 THR A O 1
ATOM 2526 N N . SER A 1 323 ? -3.901 3.142 34.493 1.00 91.69 323 SER A N 1
ATOM 2527 C CA . SER A 1 323 ? -2.600 2.485 34.289 1.00 91.69 323 SER A CA 1
ATOM 2528 C C . SER A 1 323 ? -1.802 3.149 33.163 1.00 91.69 323 SER A C 1
ATOM 2530 O O . SER A 1 323 ? -0.598 3.361 33.303 1.00 91.69 323 SER A O 1
ATOM 2532 N N . ALA A 1 324 ? -2.445 3.515 32.055 1.00 90.56 324 ALA A N 1
ATOM 2533 C CA . ALA A 1 324 ? -1.796 4.193 30.940 1.00 90.56 324 ALA A CA 1
ATOM 2534 C C . ALA A 1 324 ? -1.390 5.643 31.289 1.00 90.56 324 ALA A C 1
ATOM 2536 O O . ALA A 1 324 ? -0.272 6.042 30.969 1.00 90.56 324 ALA A O 1
ATOM 2537 N N . LEU A 1 325 ? -2.209 6.378 32.051 1.00 91.50 325 LEU A N 1
ATOM 2538 C CA . LEU A 1 325 ? -1.895 7.726 32.546 1.00 91.50 325 LEU A CA 1
ATOM 2539 C C . LEU A 1 325 ? -0.648 7.759 33.439 1.00 91.50 325 LEU A C 1
ATOM 2541 O O . LEU A 1 325 ? 0.127 8.698 33.328 1.00 91.50 325 LEU A O 1
ATOM 2545 N N . SER A 1 326 ? -0.350 6.704 34.211 1.00 90.56 326 SER A N 1
ATOM 2546 C CA . SER A 1 326 ? 0.925 6.607 34.963 1.00 90.56 326 SER A CA 1
ATOM 2547 C C . SER A 1 326 ? 2.200 6.650 34.095 1.00 90.56 326 SER A C 1
ATOM 2549 O O . SER A 1 326 ? 3.308 6.735 34.619 1.00 90.56 326 SER A O 1
ATOM 2551 N N . ARG A 1 327 ? 2.057 6.555 32.764 1.00 91.44 327 ARG A N 1
ATOM 2552 C CA . ARG A 1 327 ? 3.130 6.688 31.763 1.00 91.44 327 ARG A CA 1
ATOM 2553 C C . ARG A 1 327 ? 2.971 7.937 30.885 1.00 91.44 327 ARG A C 1
ATOM 2555 O O . ARG A 1 327 ? 3.949 8.370 30.280 1.00 91.44 327 ARG A O 1
ATOM 2562 N N . TRP A 1 328 ? 1.755 8.480 30.793 1.00 90.38 328 TRP A N 1
ATOM 2563 C CA . TRP A 1 328 ? 1.351 9.580 29.913 1.00 90.38 328 TRP A CA 1
ATOM 2564 C C . TRP A 1 328 ? 0.354 10.487 30.653 1.00 90.38 328 TRP A C 1
ATOM 2566 O O . TRP A 1 328 ? -0.836 10.478 30.355 1.00 90.38 328 TRP A O 1
ATOM 2576 N N . GLU A 1 329 ? 0.834 11.227 31.653 1.00 85.62 329 GLU A N 1
ATOM 2577 C CA . GLU A 1 329 ? -0.009 11.899 32.661 1.00 85.62 329 GLU A CA 1
ATOM 2578 C C . GLU A 1 329 ? -1.010 12.913 32.064 1.00 85.62 329 GLU A C 1
ATOM 2580 O O . GLU A 1 329 ? -2.144 12.998 32.530 1.00 85.62 329 GLU A O 1
ATOM 2585 N N . ASP A 1 330 ? -0.635 13.598 30.977 1.00 85.81 330 ASP A N 1
ATOM 2586 C CA . ASP A 1 330 ? -1.454 14.611 30.284 1.00 85.81 330 ASP A CA 1
ATOM 2587 C C . ASP A 1 330 ? -2.207 14.076 29.042 1.00 85.81 330 ASP A C 1
ATOM 2589 O O . ASP A 1 330 ? -2.534 14.827 28.113 1.00 85.81 330 ASP A O 1
ATOM 2593 N N . ASP A 1 331 ? -2.454 12.765 28.958 1.00 89.06 331 ASP A N 1
ATOM 2594 C CA . ASP A 1 331 ? -3.124 12.175 27.798 1.00 89.06 331 ASP A CA 1
ATOM 2595 C C . ASP A 1 331 ? -4.617 12.539 27.738 1.00 89.06 331 ASP A C 1
ATOM 2597 O O . ASP A 1 331 ? -5.449 12.005 28.474 1.00 89.06 331 ASP A O 1
ATOM 2601 N N . LYS A 1 332 ? -4.963 13.452 26.825 1.00 89.62 332 LYS A N 1
ATOM 2602 C CA . LYS A 1 332 ? -6.323 13.992 26.684 1.00 89.62 332 LYS A CA 1
ATOM 2603 C C . LYS A 1 332 ? -7.359 12.915 26.387 1.00 89.62 332 LYS A C 1
ATOM 2605 O O . LYS A 1 332 ? -8.451 12.968 26.943 1.00 89.62 332 LYS A O 1
ATOM 2610 N N . GLU A 1 333 ? -7.033 11.959 25.523 1.00 89.06 333 GLU A N 1
ATOM 2611 C CA . GLU A 1 333 ? -7.941 10.878 25.155 1.00 89.06 333 GLU A CA 1
ATOM 2612 C C . GLU A 1 333 ? -8.206 9.933 26.345 1.00 89.06 333 GLU A C 1
ATOM 2614 O O . GLU A 1 333 ? -9.357 9.563 26.578 1.00 89.06 333 GLU A O 1
ATOM 2619 N N . LEU A 1 334 ? -7.188 9.598 27.149 1.00 89.75 334 LEU A N 1
ATOM 2620 C CA . LEU A 1 334 ? -7.365 8.788 28.367 1.00 89.75 334 LEU A CA 1
ATOM 2621 C C . LEU A 1 334 ? -8.113 9.538 29.479 1.00 89.75 334 LEU A C 1
ATOM 2623 O O . LEU A 1 334 ? -9.025 8.973 30.085 1.00 89.75 334 LEU A O 1
ATOM 2627 N N . LEU A 1 335 ? -7.771 10.808 29.725 1.00 88.75 335 LEU A N 1
ATOM 2628 C CA . LEU A 1 335 ? -8.479 11.666 30.682 1.00 88.75 335 LEU A CA 1
ATOM 2629 C C . LEU A 1 335 ? -9.958 11.813 30.304 1.00 88.75 335 LEU A C 1
ATOM 2631 O O . LEU A 1 335 ? -10.827 11.771 31.173 1.00 88.75 335 LEU A O 1
ATOM 2635 N N . GLN A 1 336 ? -10.261 11.920 29.007 1.00 88.50 336 GLN A N 1
ATOM 2636 C CA . GLN A 1 336 ? -11.636 11.999 28.527 1.00 88.50 336 GLN A CA 1
ATOM 2637 C C . GLN A 1 336 ? -12.404 10.683 28.719 1.00 88.50 336 GLN A C 1
ATOM 2639 O O . GLN A 1 336 ? -13.579 10.737 29.066 1.00 88.50 336 GLN A O 1
ATOM 2644 N N . VAL A 1 337 ? -11.767 9.512 28.579 1.00 89.00 337 VAL A N 1
ATOM 2645 C CA . VAL A 1 337 ? -12.407 8.225 28.927 1.00 89.00 337 VAL A CA 1
ATOM 2646 C C . VAL A 1 337 ? -12.763 8.167 30.416 1.00 89.00 337 VAL A C 1
ATOM 2648 O O . VAL A 1 337 ? -13.882 7.787 30.746 1.00 89.00 337 VAL A O 1
ATOM 2651 N N . ILE A 1 338 ? -11.865 8.589 31.313 1.00 90.19 338 ILE A N 1
ATOM 2652 C CA . ILE A 1 338 ? -12.156 8.638 32.758 1.00 90.19 338 ILE A CA 1
ATOM 2653 C C . ILE A 1 338 ? -13.295 9.625 33.052 1.00 90.19 338 ILE A C 1
ATOM 2655 O O . ILE A 1 338 ? -14.243 9.280 33.752 1.00 90.19 338 ILE A O 1
ATOM 2659 N N . SER A 1 339 ? -13.256 10.818 32.451 1.00 88.25 339 SER A N 1
ATOM 2660 C CA . SER A 1 339 ? -14.316 11.821 32.601 1.00 88.25 339 SER A CA 1
ATOM 2661 C C . SER A 1 339 ? -15.678 11.344 32.090 1.00 88.25 339 SER A C 1
ATOM 2663 O O . SER A 1 339 ? -16.692 11.753 32.647 1.00 88.25 339 SER A O 1
ATOM 2665 N N . LEU A 1 340 ? -15.725 10.515 31.043 1.00 88.00 340 LEU A N 1
ATOM 2666 C CA . LEU A 1 340 ? -16.969 9.934 30.531 1.00 88.00 340 LEU A CA 1
ATOM 2667 C C . LEU A 1 340 ? -17.524 8.861 31.476 1.00 88.00 340 LEU A C 1
ATOM 2669 O O . LEU A 1 340 ? -18.726 8.839 31.716 1.00 88.00 340 LEU A O 1
ATOM 2673 N N . ILE A 1 341 ? -16.654 8.036 32.066 1.00 88.50 341 ILE A N 1
ATOM 2674 C CA . ILE A 1 341 ? -17.035 7.033 33.072 1.00 88.50 341 ILE A CA 1
ATOM 2675 C C . ILE A 1 341 ? -17.626 7.714 34.313 1.00 88.50 341 ILE A C 1
ATOM 2677 O O . ILE A 1 341 ? -18.741 7.398 34.714 1.00 88.50 341 ILE A O 1
ATOM 2681 N N . HIS A 1 342 ? -16.918 8.683 34.902 1.00 83.75 342 HIS A N 1
ATOM 2682 C CA . HIS A 1 342 ? -17.392 9.387 36.103 1.00 83.75 342 HIS A CA 1
ATOM 2683 C C . HIS A 1 342 ? -18.544 10.364 35.817 1.00 83.75 342 HIS A C 1
ATOM 2685 O O . HIS A 1 342 ? -19.326 10.659 36.717 1.00 83.75 342 HIS A O 1
ATOM 2691 N N . GLY A 1 343 ? -18.672 10.845 34.576 1.00 72.00 343 GLY A N 1
ATOM 2692 C CA . GLY A 1 343 ? -19.803 11.656 34.121 1.00 72.00 343 GLY A CA 1
ATOM 2693 C C . GLY A 1 343 ? -21.094 10.844 33.989 1.00 72.00 343 GLY A C 1
ATOM 2694 O O . GLY A 1 343 ? -22.117 11.252 34.533 1.00 72.00 343 GLY A O 1
ATOM 2695 N N . ALA A 1 344 ? -21.043 9.660 33.370 1.00 57.50 344 ALA A N 1
ATOM 2696 C CA . ALA A 1 344 ? -22.184 8.738 33.313 1.00 57.50 344 ALA A CA 1
ATOM 2697 C C . ALA A 1 344 ? -22.663 8.317 34.719 1.00 57.50 344 ALA A C 1
ATOM 2699 O O . ALA A 1 344 ? -23.862 8.221 34.976 1.00 57.50 344 ALA A O 1
ATOM 2700 N N . ASP A 1 345 ? -21.723 8.160 35.657 1.00 51.75 345 ASP A N 1
ATOM 2701 C CA . ASP A 1 345 ? -21.986 7.897 37.078 1.00 51.75 345 ASP A CA 1
ATOM 2702 C C . ASP A 1 345 ? -22.733 9.054 37.783 1.00 51.75 345 ASP A C 1
ATOM 2704 O O . ASP A 1 345 ? -23.318 8.845 38.846 1.00 51.75 345 ASP A O 1
ATOM 2708 N N . SER A 1 346 ? -22.728 10.273 37.223 1.00 46.22 346 SER A N 1
ATOM 2709 C CA . SER A 1 346 ? -23.509 11.412 37.735 1.00 46.22 346 SER A CA 1
ATOM 2710 C C . SER A 1 346 ? -24.948 11.419 37.212 1.00 46.22 346 SER A C 1
ATOM 2712 O O . SER A 1 346 ? -25.870 11.542 38.015 1.00 46.22 346 SER A O 1
ATOM 2714 N N . GLU A 1 347 ? -25.160 11.168 35.916 1.00 44.59 347 GLU A N 1
ATOM 2715 C CA . GLU A 1 347 ? -26.500 11.086 35.310 1.00 44.59 347 GLU A CA 1
ATOM 2716 C C . GLU A 1 347 ? -27.302 9.893 35.871 1.00 44.59 347 GLU A C 1
ATOM 2718 O O . GLU A 1 347 ? -28.468 10.040 36.236 1.00 44.59 347 GLU A O 1
ATOM 2723 N N . LEU A 1 348 ? -26.659 8.734 36.076 1.00 39.31 348 LEU A N 1
ATOM 2724 C CA . LEU A 1 348 ? -27.289 7.575 36.728 1.00 39.31 348 LEU A CA 1
ATOM 2725 C C . LEU A 1 348 ? -27.636 7.825 38.208 1.00 39.31 348 LEU A C 1
ATOM 2727 O O . LEU A 1 348 ? -28.635 7.303 38.701 1.00 39.31 348 LEU A O 1
ATOM 2731 N N . ARG A 1 349 ? -26.860 8.647 38.929 1.00 33.25 349 ARG A N 1
ATOM 2732 C CA . ARG A 1 349 ? -27.181 9.032 40.319 1.00 33.25 349 ARG A CA 1
ATOM 2733 C C . ARG A 1 349 ? -28.315 10.050 40.411 1.00 33.25 349 ARG A C 1
ATOM 2735 O O . ARG A 1 349 ? -28.999 10.072 41.436 1.00 33.25 349 ARG A O 1
ATOM 2742 N N . GLU A 1 350 ? -28.529 10.855 39.371 1.00 36.31 350 GLU A N 1
ATOM 2743 C CA . GLU A 1 350 ? -29.719 11.702 39.250 1.00 36.31 350 GLU A CA 1
ATOM 2744 C C . GLU A 1 350 ? -30.978 10.868 38.948 1.00 36.31 350 GLU A C 1
ATOM 2746 O O . GLU A 1 350 ? -32.015 11.125 39.560 1.00 36.31 350 GLU A O 1
ATOM 2751 N N . GLU A 1 351 ? -30.892 9.819 38.117 1.00 38.12 351 GLU A N 1
ATOM 2752 C CA . GLU A 1 351 ? -32.021 8.897 37.879 1.00 38.12 351 GLU A CA 1
ATOM 2753 C C . GLU A 1 351 ? -32.338 7.978 39.078 1.00 38.12 351 GLU A C 1
ATOM 2755 O O . GLU A 1 351 ? -33.513 7.768 39.387 1.00 38.12 351 GLU A O 1
ATOM 2760 N N . GLU A 1 352 ? -31.335 7.458 39.800 1.00 34.84 352 GLU A N 1
ATOM 2761 C CA . GLU A 1 352 ? -31.562 6.632 41.004 1.00 34.84 352 GLU A CA 1
ATOM 2762 C C . GLU A 1 352 ? -31.819 7.451 42.287 1.00 34.84 352 GLU A C 1
ATOM 2764 O O . GLU A 1 352 ? -32.180 6.888 43.323 1.00 34.84 352 GLU A O 1
ATOM 2769 N N . GLY A 1 353 ? -31.672 8.780 42.246 1.00 37.03 353 GLY A N 1
ATOM 2770 C CA . GLY A 1 353 ? -31.977 9.668 43.374 1.00 37.03 353 GLY A CA 1
ATOM 2771 C C . GLY A 1 353 ? -31.027 9.535 44.573 1.00 37.03 353 GLY A C 1
ATOM 2772 O O . GLY A 1 353 ? -31.414 9.853 45.701 1.00 37.03 353 GLY A O 1
ATOM 2773 N N . ILE A 1 354 ? -29.788 9.078 44.355 1.00 40.91 354 ILE A N 1
ATOM 2774 C CA . ILE A 1 354 ? -28.775 8.888 45.406 1.00 40.91 354 ILE A CA 1
ATOM 2775 C C . ILE A 1 354 ? -27.623 9.881 45.210 1.00 40.91 354 ILE A C 1
ATOM 2777 O O . ILE A 1 354 ? -26.539 9.543 44.732 1.00 40.91 354 ILE A O 1
ATOM 2781 N N . LEU A 1 355 ? -27.839 11.115 45.670 1.00 33.16 355 LEU A N 1
ATOM 2782 C CA . LEU A 1 355 ? -26.745 12.030 45.999 1.00 33.16 355 LEU A CA 1
ATOM 2783 C C . LEU A 1 355 ? -26.098 11.597 47.328 1.00 33.16 355 LEU A C 1
ATOM 2785 O O . LEU A 1 355 ? -26.777 11.599 48.360 1.00 33.16 355 LEU A O 1
ATOM 2789 N N . PRO A 1 356 ? -24.786 11.299 47.375 1.00 31.02 356 PRO A N 1
ATOM 2790 C CA . PRO A 1 356 ? -24.057 11.257 48.634 1.00 31.02 356 PRO A CA 1
ATOM 2791 C C . PRO A 1 356 ? -23.968 12.682 49.193 1.00 31.02 356 PRO A C 1
ATOM 2793 O O . PRO A 1 356 ? -23.392 13.573 48.568 1.00 31.02 356 PRO A O 1
ATOM 2796 N N . ALA A 1 357 ? -24.532 12.906 50.379 1.00 37.91 357 ALA A N 1
ATOM 2797 C CA . ALA A 1 357 ? -24.551 14.212 51.032 1.00 37.91 357 ALA A CA 1
ATOM 2798 C C . ALA A 1 357 ? -23.168 14.607 51.596 1.00 37.91 357 ALA A C 1
ATOM 2800 O O . ALA A 1 357 ? -22.959 14.585 52.808 1.00 37.91 357 ALA A O 1
ATOM 2801 N N . SER A 1 358 ? -22.215 14.962 50.724 1.00 35.09 358 SER A N 1
ATOM 2802 C CA . SER A 1 358 ? -20.923 15.541 51.131 1.00 35.09 358 SER A CA 1
ATOM 2803 C C . SER A 1 358 ? -20.166 16.293 50.019 1.00 35.09 358 SER A C 1
ATOM 2805 O O . SER A 1 358 ? -18.952 16.150 49.921 1.00 35.09 358 SER A O 1
ATOM 2807 N N . TYR A 1 359 ? -20.847 17.091 49.188 1.00 35.94 359 TYR A N 1
ATOM 2808 C CA . TYR A 1 359 ? -20.210 18.159 48.388 1.00 35.94 359 TYR A CA 1
ATOM 2809 C C . TYR A 1 359 ? -21.189 19.324 48.141 1.00 35.94 359 TYR A C 1
ATOM 2811 O O . TYR A 1 359 ? -21.538 19.664 47.015 1.00 35.94 359 TYR A O 1
ATOM 2819 N N . GLN A 1 360 ? -21.634 19.944 49.234 1.00 33.81 360 GLN A N 1
ATOM 2820 C CA . GLN A 1 360 ? -22.183 21.301 49.226 1.00 33.81 360 GLN A CA 1
ATOM 2821 C C . GLN A 1 360 ? -21.338 22.184 50.151 1.00 33.81 360 GLN A C 1
ATOM 2823 O O . GLN A 1 360 ? -20.836 21.720 51.172 1.00 33.81 360 GLN A O 1
ATOM 2828 N N . ASP A 1 361 ? -21.192 23.438 49.734 1.00 34.47 361 ASP A N 1
ATOM 2829 C CA . ASP A 1 361 ? -20.679 24.592 50.473 1.00 34.47 361 ASP A CA 1
ATOM 2830 C C . ASP A 1 361 ? -19.255 24.520 51.048 1.00 34.47 361 ASP A C 1
ATOM 2832 O O . ASP A 1 361 ? -19.012 24.180 52.204 1.00 34.47 361 ASP A O 1
ATOM 2836 N N . ASN A 1 362 ? -18.307 25.018 50.245 1.00 30.42 362 ASN A N 1
ATOM 2837 C CA . ASN A 1 362 ? -17.218 25.866 50.747 1.00 30.42 362 ASN A CA 1
ATOM 2838 C C . ASN A 1 362 ? -16.761 26.903 49.696 1.00 30.42 362 ASN A C 1
ATOM 2840 O O . ASN A 1 362 ? -15.576 27.082 49.427 1.00 30.42 362 ASN A O 1
ATOM 2844 N N . PHE A 1 363 ? -17.734 27.623 49.131 1.00 32.22 363 PHE A N 1
ATOM 2845 C CA . PHE A 1 363 ? -17.535 2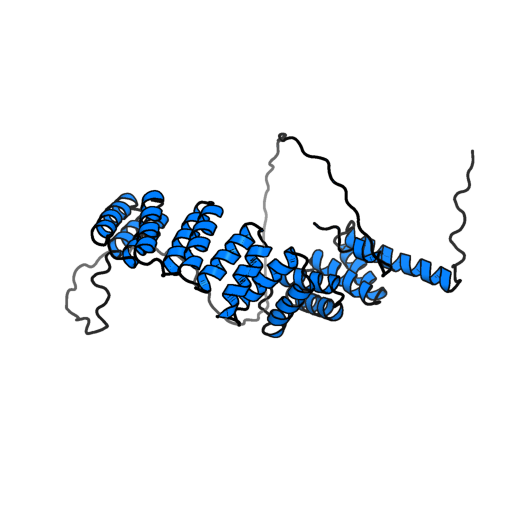8.987 48.632 1.00 32.22 363 PHE A CA 1
ATOM 2846 C C . PHE A 1 363 ? -18.446 29.916 49.432 1.00 32.22 363 PHE A C 1
ATOM 2848 O O . PHE A 1 363 ? -19.530 30.291 48.998 1.00 32.22 363 PHE A O 1
ATOM 2855 N N . SER A 1 364 ? -18.008 30.250 50.646 1.00 31.09 364 SER A N 1
ATOM 2856 C CA . SER A 1 364 ? -18.544 31.396 51.371 1.00 31.09 364 SER A CA 1
ATOM 2857 C C . SER A 1 364 ? -17.774 32.648 50.960 1.00 31.09 364 SER A C 1
ATOM 2859 O O . SER A 1 364 ? -16.589 32.771 51.285 1.00 31.09 364 SER A O 1
ATOM 2861 N N . ASP A 1 365 ? -18.446 33.584 50.297 1.00 35.72 365 ASP A N 1
ATOM 2862 C CA . ASP A 1 365 ? -17.943 34.948 50.135 1.00 35.72 365 ASP A CA 1
ATOM 2863 C C . ASP A 1 365 ? -17.642 35.574 51.503 1.00 35.72 365 ASP A C 1
ATOM 2865 O O . ASP A 1 365 ? -18.468 35.479 52.416 1.00 35.72 365 ASP A O 1
ATOM 2869 N N . LYS A 1 366 ? -16.511 36.284 51.615 1.00 35.47 366 LYS A N 1
ATOM 2870 C CA . LYS A 1 366 ? -16.357 37.426 52.528 1.00 35.47 366 LYS A CA 1
ATOM 2871 C C . LYS A 1 366 ? -15.421 38.495 51.959 1.00 35.47 366 LYS A C 1
ATOM 2873 O O . LYS A 1 366 ? -14.213 38.288 51.934 1.00 35.47 366 LYS A O 1
ATOM 2878 N N . GLU A 1 367 ? -16.064 39.608 51.595 1.00 36.78 367 GLU A N 1
ATOM 2879 C CA . GLU A 1 367 ? -15.653 41.023 51.754 1.00 36.78 367 GLU A CA 1
ATOM 2880 C C . GLU A 1 367 ? -14.293 41.476 51.182 1.00 36.78 367 GLU A C 1
ATOM 2882 O O . GLU A 1 367 ? -13.244 41.259 51.826 1.00 36.78 367 GLU A O 1
#

InterPro domains:
  IPR011990 Tetratricopeptide-like helical domain superfamily [G3DSA:1.25.40.10] (78-353)
  IPR011990 Tetratricopeptide-like helical domain superfamily [SSF48452] (120-294)
  IPR019734 Tetratricopeptide repeat [PS50005] (126-159)
  IPR019734 Tetratricopeptide repeat [PS50005] (193-226)
  IPR019734 Tetratricopeptide repeat [SM00028] (126-159)
  IPR019734 Tetratricopeptide repeat [SM00028] (193-226)
  IPR019734 Tetratricopeptide repeat [SM00028] (227-260)
  IPR044650 Tetratricopeptide repeat protein SRFR1-like [PTHR44749] (110-254)

Secondary structure (DSSP, 8-state):
--SSTTGGGS----------------------------------------------------------------------------S---SS--TTHHHHHHHHTT-HHHHHHHHHHHHHHTTT-HHHHHHHHHHHHHTT-HHHHHHHHHHHHHH-TT-HHHHHHHHHHHHTTT-HHHHHHHHHHHHHH---HHHHHHHHHHHHHTT-HHHHHHHHHHHHTT-TT-HHHHHHHHHHHHHTT-HHHHHHHHHHHHHH-GGGS-HHHHHHHHHHHHHHT-HHHHHHHHHHHHHH--S--HHHHHHHHHHHHHTT-HHHHHHHHHHHHTT-TT-HHHHHHHHHHHHHHHHHHHHHT---S----------